Protein AF-A0A5C7PSN4-F1 (afdb_monomer)

Mean predicted aligned error: 6.6 Å

pLDDT: mean 89.24, std 12.96, range [32.53, 98.31]

Sequence (289 aa):
MSVPSSAGASAPAPATRDVPAAFLASAQRAGRDASAWTVADLERDTRWVTRLDDDDRAARLAGVRAGQVPDKPLLQYRAGDFPFGARVVARLRAAVHEAEHGRGIALVKGLPRAGVTAAEFELMTWAIGLHLGVARPQDKLTRYINAVKDVGVDYRSPTGRGYSSNAELDFHVDSGDVVLLSCYNQAPQGGDSLCSSGVSAWRQLVAERPDLARVLETESVPFSRQGEQSEGEPPYTMTTVFARTPTDVFCAWNRNRIHNGLKLPDAPACSDALREGVELLDQILRRPQ

Nearest PDB structures (foldseek):
  7n7v-assembly1_B  TM=8.984E-01  e=4.997E-10  Streptomyces griseochromogenes
  7n7v-assembly1_A  TM=8.993E-01  e=1.065E-09  Streptomyces griseochromogenes
  5eqn-assembly1_B  TM=7.903E-01  e=3.524E-10  Streptomyces rubellomurinus
  5eqn-assembly1_A  TM=7.699E-01  e=4.997E-10  Streptomyces rubellomurinus
  3o2g-assembly1_A  TM=7.564E-01  e=8.739E-02  Homo sapiens

Structure (mmCIF, N/CA/C/O backbone):
data_AF-A0A5C7PSN4-F1
#
_entry.id   AF-A0A5C7PSN4-F1
#
loop_
_atom_site.group_PDB
_atom_site.id
_atom_site.type_symbol
_atom_site.label_atom_id
_atom_site.label_alt_id
_atom_site.label_comp_id
_atom_site.label_asym_id
_atom_site.label_entity_id
_atom_site.label_seq_id
_atom_site.pdbx_PDB_ins_code
_atom_site.Cartn_x
_atom_site.Cartn_y
_atom_site.Cartn_z
_atom_site.occupancy
_atom_site.B_iso_or_equiv
_atom_site.auth_seq_id
_atom_site.auth_comp_id
_atom_site.auth_asym_id
_atom_site.auth_atom_id
_atom_site.pdbx_PDB_model_num
ATOM 1 N N . MET A 1 1 ? -12.950 0.60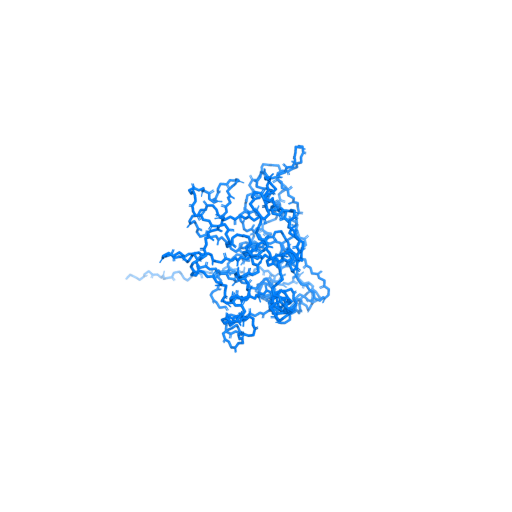5 -59.990 1.00 41.84 1 MET A N 1
ATOM 2 C CA . MET A 1 1 ? -11.805 1.307 -59.376 1.00 41.84 1 MET A CA 1
ATOM 3 C C . MET A 1 1 ? -11.774 0.897 -57.919 1.00 41.84 1 MET A C 1
ATOM 5 O O . MET A 1 1 ? -12.616 1.348 -57.157 1.00 41.84 1 MET A O 1
ATOM 9 N N . SER A 1 2 ? -10.899 -0.046 -57.584 1.00 32.53 2 SER A N 1
ATOM 10 C CA . SER A 1 2 ? -10.804 -0.645 -56.253 1.00 32.53 2 SER A CA 1
ATOM 11 C C . SER A 1 2 ? -9.525 -0.139 -55.601 1.00 32.53 2 SER A C 1
ATOM 13 O O . SER A 1 2 ? -8.450 -0.274 -56.181 1.00 32.53 2 SER A O 1
ATOM 15 N N . VAL A 1 3 ? -9.650 0.479 -54.431 1.00 37.03 3 VAL A N 1
ATOM 16 C CA . VAL A 1 3 ? -8.518 0.932 -53.616 1.00 37.03 3 VAL A CA 1
ATOM 17 C C . VAL A 1 3 ? -8.039 -0.268 -52.791 1.00 37.03 3 VAL A C 1
ATOM 19 O O . VAL A 1 3 ? -8.880 -0.893 -52.139 1.00 37.03 3 VAL A O 1
ATOM 22 N N . PRO A 1 4 ? -6.750 -0.647 -52.805 1.00 38.28 4 PRO A N 1
ATOM 23 C CA . PRO A 1 4 ? -6.285 -1.741 -51.972 1.00 38.28 4 PRO A CA 1
ATOM 24 C C . PRO A 1 4 ? -6.107 -1.265 -50.526 1.00 38.28 4 PRO A C 1
ATOM 26 O O . PRO A 1 4 ? -5.538 -0.209 -50.255 1.00 38.28 4 PRO A O 1
ATOM 29 N N . SER A 1 5 ? -6.610 -2.083 -49.606 1.00 38.69 5 SER A N 1
ATOM 30 C CA . SER A 1 5 ? -6.381 -1.992 -48.167 1.00 38.69 5 SER A CA 1
ATOM 31 C C . SER A 1 5 ? -4.900 -2.242 -47.872 1.00 38.69 5 SER A C 1
ATOM 33 O O . SER A 1 5 ? -4.368 -3.307 -48.187 1.00 38.69 5 SER A O 1
ATOM 35 N N . SER A 1 6 ? -4.224 -1.256 -47.284 1.00 37.56 6 SER A N 1
ATOM 36 C CA . SER A 1 6 ? -2.887 -1.428 -46.724 1.00 37.56 6 SER A CA 1
ATOM 37 C C . SER A 1 6 ? -3.007 -2.133 -45.374 1.00 37.56 6 SER A C 1
ATOM 39 O O . SER A 1 6 ? -3.363 -1.513 -44.370 1.00 37.56 6 SER A O 1
ATOM 41 N N . ALA A 1 7 ? -2.714 -3.431 -45.353 1.00 39.53 7 ALA A N 1
ATOM 42 C CA . ALA A 1 7 ? -2.446 -4.153 -44.120 1.00 39.53 7 ALA A CA 1
ATOM 43 C C . ALA A 1 7 ? -1.244 -3.495 -43.423 1.00 39.53 7 ALA A C 1
ATOM 45 O O . ALA A 1 7 ? -0.150 -3.430 -43.986 1.00 39.53 7 ALA A O 1
ATOM 46 N N . GLY A 1 8 ? -1.472 -2.958 -42.224 1.00 36.22 8 GLY A N 1
ATOM 47 C CA . GLY A 1 8 ? -0.420 -2.402 -41.384 1.00 36.22 8 GLY A CA 1
ATOM 48 C C . GLY A 1 8 ? 0.607 -3.481 -41.059 1.00 36.22 8 GLY A C 1
ATOM 49 O O . GLY A 1 8 ? 0.267 -4.527 -40.511 1.00 36.22 8 GLY A O 1
ATOM 50 N N . ALA A 1 9 ? 1.862 -3.230 -41.421 1.00 38.94 9 ALA A N 1
ATOM 51 C CA . ALA A 1 9 ? 2.982 -4.047 -40.990 1.00 38.94 9 ALA A CA 1
ATOM 52 C C . ALA A 1 9 ? 3.079 -3.981 -39.457 1.00 38.94 9 ALA A C 1
ATOM 54 O O . ALA A 1 9 ? 3.199 -2.894 -38.890 1.00 38.94 9 ALA A O 1
ATOM 55 N N . SER A 1 10 ? 3.017 -5.133 -38.785 1.00 45.06 10 SER A N 1
ATOM 56 C CA . SER A 1 10 ? 3.340 -5.220 -37.362 1.00 45.06 10 SER A CA 1
ATOM 57 C C . SER A 1 10 ? 4.802 -4.822 -37.169 1.00 45.06 10 SER A C 1
ATOM 59 O O . SER A 1 10 ? 5.683 -5.394 -37.819 1.00 45.06 10 SER A O 1
ATOM 61 N N . ALA A 1 11 ? 5.065 -3.866 -36.280 1.00 42.84 11 ALA A N 1
ATOM 62 C CA . ALA A 1 11 ? 6.423 -3.558 -35.852 1.00 42.84 11 ALA A CA 1
ATOM 63 C C . ALA A 1 11 ? 7.113 -4.841 -35.334 1.00 42.84 11 ALA A C 1
ATOM 65 O O . ALA A 1 11 ? 6.461 -5.651 -34.667 1.00 42.84 11 ALA A O 1
ATOM 66 N N . PRO A 1 12 ? 8.399 -5.071 -35.648 1.00 40.84 12 PRO A N 1
ATOM 67 C CA . PRO A 1 12 ? 9.120 -6.233 -35.145 1.00 40.84 12 PRO A CA 1
ATOM 68 C C . PRO A 1 12 ? 9.218 -6.160 -33.616 1.00 40.84 12 PRO A C 1
ATOM 70 O O . PRO A 1 12 ? 9.562 -5.117 -33.063 1.00 40.84 12 PRO A O 1
ATOM 73 N N . ALA A 1 13 ? 8.917 -7.267 -32.934 1.00 48.75 13 ALA A N 1
ATOM 74 C CA . ALA A 1 13 ? 9.091 -7.380 -31.488 1.00 48.75 13 ALA A CA 1
ATOM 75 C C . ALA A 1 13 ? 10.564 -7.107 -31.108 1.00 48.75 13 ALA A C 1
ATOM 77 O O . ALA A 1 13 ? 11.453 -7.710 -31.726 1.00 48.75 13 ALA A O 1
ATOM 78 N N . PRO A 1 14 ? 10.856 -6.243 -30.114 1.00 49.09 14 PRO A N 1
ATOM 79 C CA . PRO A 1 14 ? 12.209 -6.092 -29.595 1.00 49.09 14 PRO A CA 1
ATOM 80 C C . PRO A 1 14 ? 12.721 -7.438 -29.078 1.00 49.09 14 PRO A C 1
ATOM 82 O O . PRO A 1 14 ? 11.978 -8.244 -28.517 1.00 49.09 14 PRO A O 1
ATOM 85 N N . ALA A 1 15 ? 13.993 -7.709 -29.345 1.00 49.16 15 ALA A N 1
ATOM 86 C CA . ALA A 1 15 ? 14.571 -9.033 -29.239 1.00 49.16 15 ALA A CA 1
ATOM 87 C C . ALA A 1 15 ? 14.615 -9.541 -27.787 1.00 49.16 15 ALA A C 1
ATOM 89 O O . ALA A 1 15 ? 15.451 -9.134 -26.989 1.00 49.16 15 ALA A O 1
ATOM 90 N N . THR A 1 16 ?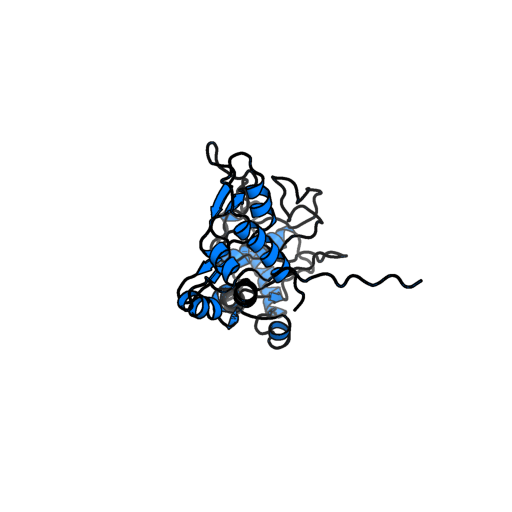 13.839 -10.584 -27.502 1.00 52.88 16 THR A N 1
ATOM 91 C CA . THR A 1 16 ? 14.032 -11.500 -26.362 1.00 52.88 16 THR A CA 1
ATOM 92 C C . THR A 1 16 ? 15.407 -12.198 -26.352 1.00 52.88 16 THR A C 1
ATOM 94 O O . THR A 1 16 ? 15.688 -12.987 -25.454 1.00 52.88 16 THR A O 1
ATOM 97 N N . ARG A 1 17 ? 16.276 -11.939 -27.344 1.00 54.59 17 ARG A N 1
ATOM 98 C CA . ARG A 1 17 ? 17.512 -12.689 -27.616 1.00 54.59 17 ARG A CA 1
ATOM 99 C C . ARG A 1 17 ? 18.687 -12.371 -26.681 1.00 54.59 17 ARG A C 1
ATOM 101 O O . ARG A 1 17 ? 19.576 -13.209 -26.594 1.00 54.59 17 ARG A O 1
ATOM 108 N N . ASP A 1 18 ? 18.657 -11.260 -25.940 1.00 75.19 18 ASP A N 1
ATOM 109 C CA . ASP A 1 18 ? 19.790 -10.824 -25.095 1.00 75.19 18 ASP A CA 1
ATOM 110 C C . ASP A 1 18 ? 19.566 -11.002 -23.581 1.00 75.19 18 ASP A C 1
A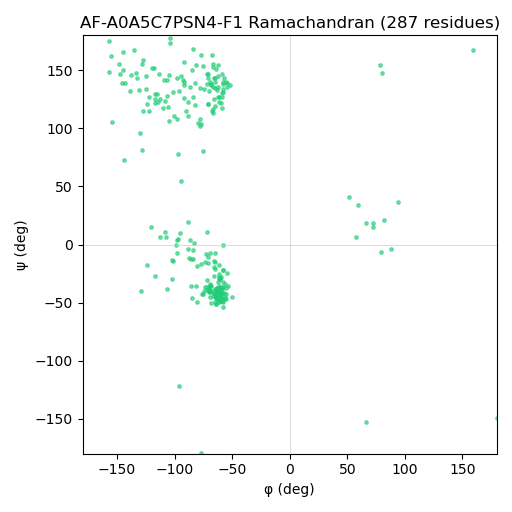TOM 112 O O . ASP A 1 18 ? 20.389 -10.578 -22.766 1.00 75.19 18 ASP A O 1
ATOM 116 N N . VAL A 1 19 ? 18.462 -11.632 -23.160 1.00 86.75 19 VAL A N 1
ATOM 117 C CA . VAL A 1 19 ? 18.201 -11.881 -21.733 1.00 86.75 19 VAL A CA 1
ATOM 118 C C . VAL A 1 19 ? 18.825 -13.218 -21.311 1.00 86.75 19 VAL A C 1
ATOM 120 O O . VAL A 1 19 ? 18.460 -14.256 -21.867 1.00 86.75 19 VAL A O 1
ATOM 123 N N . PRO A 1 20 ? 19.728 -13.251 -20.309 1.00 90.25 20 PRO A N 1
ATOM 124 C CA . PRO A 1 20 ? 20.351 -14.498 -19.873 1.00 90.25 20 PRO A CA 1
ATOM 125 C C . PRO A 1 20 ? 19.319 -15.541 -19.425 1.00 90.25 20 PRO A C 1
ATOM 127 O O . PRO A 1 20 ? 18.446 -15.253 -18.606 1.00 90.25 20 PRO A O 1
ATOM 130 N N . ALA A 1 21 ? 19.462 -16.792 -19.873 1.00 88.69 21 ALA A N 1
ATOM 131 C CA . ALA A 1 21 ? 18.558 -17.882 -19.483 1.00 88.69 21 ALA A CA 1
ATOM 132 C C . ALA A 1 21 ? 18.476 -18.076 -17.955 1.00 88.69 21 ALA A C 1
ATOM 134 O O . ALA A 1 21 ? 17.412 -18.381 -17.415 1.00 88.69 21 ALA A O 1
ATOM 135 N N . ALA A 1 22 ? 19.585 -17.838 -17.245 1.00 88.00 22 ALA A N 1
ATOM 136 C CA . ALA A 1 22 ? 19.632 -17.878 -15.785 1.00 88.00 22 ALA A CA 1
ATOM 137 C C . ALA A 1 22 ? 18.743 -16.804 -15.131 1.00 88.00 22 ALA A C 1
ATOM 139 O O . ALA A 1 22 ? 18.096 -17.086 -14.123 1.00 88.00 22 ALA A O 1
ATOM 140 N N . PHE A 1 23 ? 18.676 -15.603 -15.720 1.00 90.56 23 PHE A N 1
ATOM 141 C CA . PHE A 1 23 ? 17.755 -14.555 -15.282 1.00 90.56 23 PHE A CA 1
ATOM 142 C C . PHE A 1 23 ? 16.310 -14.997 -15.499 1.00 90.56 23 PHE A C 1
ATOM 144 O O . PHE A 1 23 ? 15.524 -14.941 -14.566 1.00 90.56 23 PHE A O 1
ATOM 151 N N . LEU A 1 24 ? 15.964 -15.494 -16.692 1.00 89.94 24 LEU A N 1
ATOM 152 C CA . LEU A 1 24 ? 14.592 -15.918 -17.000 1.00 89.94 24 LEU A CA 1
ATOM 153 C C . LEU A 1 24 ? 14.097 -16.981 -16.017 1.00 89.94 24 LEU A C 1
ATOM 155 O O . LEU A 1 24 ? 13.011 -16.858 -15.454 1.00 89.94 24 LEU A O 1
ATOM 159 N N . ALA A 1 25 ? 14.927 -17.996 -15.766 1.00 87.94 25 ALA A N 1
ATOM 160 C CA . ALA A 1 25 ? 14.580 -19.091 -14.875 1.00 87.94 25 ALA A CA 1
ATOM 161 C C . ALA A 1 25 ? 14.337 -18.627 -13.429 1.00 87.94 25 ALA A C 1
ATOM 163 O O . ALA A 1 25 ? 13.430 -19.142 -12.776 1.00 87.94 25 ALA A O 1
ATOM 164 N N . SER A 1 26 ? 15.133 -17.684 -12.910 1.00 90.00 26 SER A N 1
ATOM 165 C CA . SER A 1 26 ? 14.928 -17.148 -11.558 1.00 90.00 26 SER A CA 1
ATOM 166 C C . SER A 1 26 ? 13.762 -16.158 -11.508 1.00 90.00 26 SER A C 1
ATOM 168 O O . SER A 1 26 ? 12.923 -16.249 -10.617 1.00 90.00 26 SER A O 1
ATOM 170 N N . ALA A 1 27 ? 13.655 -15.274 -12.500 1.00 89.94 27 ALA A N 1
ATOM 171 C CA . ALA A 1 27 ? 12.631 -14.244 -12.615 1.00 89.94 27 ALA A CA 1
ATOM 172 C C . ALA A 1 27 ? 11.209 -14.820 -12.680 1.00 89.94 27 ALA A C 1
ATOM 174 O O . ALA A 1 27 ? 10.322 -14.321 -11.991 1.00 89.94 27 ALA A O 1
ATOM 175 N N . GLN A 1 28 ? 10.989 -15.889 -13.450 1.00 88.44 28 GLN A N 1
ATOM 176 C CA . GLN A 1 28 ? 9.667 -16.516 -13.606 1.00 88.44 28 GLN A CA 1
ATOM 177 C C . GLN A 1 28 ? 9.136 -17.155 -12.317 1.00 88.44 28 GLN A C 1
ATOM 179 O O . GLN A 1 28 ? 7.927 -17.265 -12.136 1.00 88.44 28 GLN A O 1
ATOM 184 N N . ARG A 1 29 ? 10.034 -17.582 -11.424 1.00 86.62 29 ARG A N 1
ATOM 185 C CA . ARG A 1 29 ? 9.683 -18.226 -10.149 1.00 86.62 29 ARG A CA 1
ATOM 186 C C . ARG A 1 29 ? 9.731 -17.273 -8.962 1.00 86.62 29 ARG A C 1
ATOM 188 O O . ARG A 1 29 ? 9.487 -17.699 -7.839 1.00 86.62 29 ARG A O 1
ATOM 195 N N . ALA A 1 30 ? 10.081 -16.013 -9.190 1.00 90.00 30 ALA A N 1
ATOM 196 C CA . ALA A 1 30 ? 10.281 -15.080 -8.105 1.00 90.00 30 ALA A CA 1
ATOM 197 C C . ALA A 1 30 ? 8.952 -14.681 -7.446 1.00 90.00 30 ALA A C 1
ATOM 199 O O . ALA A 1 30 ? 7.907 -14.586 -8.104 1.00 90.00 30 ALA A O 1
ATOM 200 N N . GLY A 1 31 ? 9.024 -14.440 -6.136 1.00 89.31 31 GLY A N 1
ATOM 201 C CA . GLY A 1 31 ? 7.872 -14.155 -5.293 1.00 89.31 31 GLY A CA 1
ATOM 202 C C . GLY A 1 31 ? 7.102 -15.420 -4.922 1.00 89.31 31 GLY A C 1
ATOM 203 O O . GLY A 1 31 ? 7.118 -16.425 -5.633 1.00 89.31 31 GLY A O 1
ATOM 204 N N . ARG A 1 32 ? 6.405 -15.362 -3.787 1.00 90.56 32 ARG A N 1
ATOM 205 C CA . ARG A 1 32 ? 5.611 -16.483 -3.274 1.00 90.56 32 ARG A CA 1
ATOM 206 C C . ARG A 1 32 ? 4.405 -16.745 -4.169 1.00 90.56 32 ARG A C 1
ATOM 208 O O . ARG A 1 32 ? 3.682 -15.816 -4.520 1.00 90.56 32 ARG A O 1
ATOM 215 N N . ASP A 1 33 ? 4.122 -18.017 -4.436 1.00 89.88 33 ASP A N 1
ATOM 216 C CA . ASP A 1 33 ? 2.967 -18.416 -5.252 1.00 89.88 33 ASP A CA 1
ATOM 217 C C . ASP A 1 33 ? 1.637 -17.943 -4.659 1.00 89.88 33 ASP A C 1
ATOM 219 O O . ASP A 1 33 ? 0.761 -17.500 -5.393 1.00 89.88 33 ASP A O 1
ATOM 223 N N . ALA A 1 34 ? 1.508 -17.944 -3.328 1.00 93.31 34 ALA A N 1
ATOM 224 C CA . ALA A 1 34 ? 0.314 -17.437 -2.652 1.00 93.31 34 ALA A CA 1
ATOM 225 C C . ALA A 1 34 ? 0.046 -15.951 -2.948 1.00 93.31 34 ALA A C 1
ATOM 227 O O . ALA A 1 34 ? -1.107 -15.528 -2.952 1.00 93.31 34 ALA A O 1
ATOM 228 N N . SER A 1 35 ? 1.096 -15.166 -3.202 1.00 95.06 35 SER A N 1
ATOM 229 C CA . SER A 1 35 ? 0.994 -13.747 -3.541 1.00 95.06 35 SER A CA 1
ATOM 230 C C . SER A 1 35 ? 0.811 -13.520 -5.046 1.00 95.06 35 SER A C 1
ATOM 232 O O . SER A 1 35 ? 0.478 -12.411 -5.435 1.00 95.06 35 SER A O 1
ATOM 234 N N . ALA A 1 36 ? 0.992 -14.535 -5.897 1.00 95.25 36 ALA A N 1
ATOM 235 C CA . ALA A 1 36 ? 0.883 -14.454 -7.356 1.00 95.25 36 ALA A CA 1
ATOM 236 C C . ALA A 1 36 ? -0.523 -14.845 -7.861 1.00 95.25 36 ALA A C 1
ATOM 238 O O . ALA A 1 36 ? -0.672 -15.766 -8.663 1.00 95.25 36 ALA A O 1
ATOM 239 N N . TRP A 1 37 ? -1.559 -14.182 -7.346 1.00 96.56 37 TRP A N 1
ATOM 240 C CA . TRP A 1 37 ? -2.963 -14.474 -7.653 1.00 96.56 37 TRP A CA 1
ATOM 241 C C . TRP A 1 37 ? -3.517 -13.657 -8.831 1.00 96.56 37 TRP A C 1
ATOM 243 O O . TRP A 1 37 ? -3.033 -12.564 -9.136 1.00 96.56 37 TRP A O 1
ATOM 253 N N . THR A 1 38 ? -4.568 -14.194 -9.452 1.00 96.25 38 THR A N 1
ATOM 254 C CA . THR A 1 38 ? -5.494 -13.502 -10.370 1.00 96.25 38 THR A CA 1
ATOM 255 C C . THR A 1 38 ? -6.821 -13.195 -9.671 1.00 96.25 38 THR A C 1
ATOM 257 O O . THR A 1 38 ? -7.064 -13.671 -8.554 1.00 96.25 38 THR A O 1
ATOM 260 N N . VAL A 1 39 ? -7.724 -12.454 -10.324 1.00 95.75 39 VAL A N 1
ATOM 261 C CA . VAL A 1 39 ? -9.078 -12.217 -9.780 1.00 95.75 39 VAL A CA 1
ATOM 262 C C . VAL A 1 39 ? -9.804 -13.538 -9.498 1.00 95.75 39 VAL A C 1
ATOM 264 O O . VAL A 1 39 ? -10.338 -13.735 -8.405 1.00 95.75 39 VAL A O 1
ATOM 267 N N . ALA A 1 40 ? -9.734 -14.491 -10.431 1.00 96.44 40 ALA A N 1
ATOM 268 C CA . ALA A 1 40 ? -10.386 -15.794 -10.299 1.00 96.44 40 ALA A CA 1
ATOM 269 C C . ALA A 1 40 ? -9.868 -16.610 -9.098 1.00 96.44 40 ALA A C 1
ATOM 271 O O . ALA A 1 40 ? -10.610 -17.401 -8.511 1.00 96.44 40 ALA A O 1
ATOM 272 N N . ASP A 1 41 ? -8.603 -16.430 -8.708 1.00 96.69 41 ASP A N 1
ATOM 273 C CA . ASP A 1 41 ? -8.042 -17.110 -7.538 1.00 96.69 41 ASP A CA 1
ATOM 274 C C . ASP A 1 41 ? -8.592 -16.538 -6.228 1.00 96.69 41 ASP A C 1
ATOM 276 O O . ASP A 1 41 ? -8.897 -17.302 -5.308 1.00 96.69 41 ASP A O 1
ATOM 280 N N . LEU A 1 42 ? -8.776 -15.214 -6.153 1.00 96.12 42 LEU A N 1
ATOM 281 C CA . LEU A 1 42 ? -9.368 -14.552 -4.986 1.00 96.12 42 LEU A CA 1
ATOM 282 C C . LEU A 1 42 ? -10.871 -14.811 -4.848 1.00 96.12 42 LEU A C 1
ATOM 284 O O . LEU A 1 42 ? -11.373 -14.849 -3.721 1.00 96.12 42 LEU A O 1
ATOM 288 N N . GLU A 1 43 ? -11.578 -14.996 -5.964 1.00 95.56 43 GLU A N 1
ATOM 289 C CA . GLU A 1 43 ? -12.988 -15.404 -5.976 1.00 95.56 43 GLU A CA 1
ATOM 290 C C . GLU A 1 43 ? -13.162 -16.853 -5.516 1.00 95.56 43 GLU A C 1
ATOM 292 O O . GLU A 1 43 ? -14.074 -17.162 -4.747 1.00 95.56 43 GLU A O 1
ATOM 297 N N . ARG A 1 44 ? -12.266 -17.747 -5.954 1.00 97.00 44 ARG A N 1
ATOM 298 C CA . ARG A 1 44 ? -12.288 -19.164 -5.571 1.00 97.00 44 ARG A CA 1
ATOM 299 C C . ARG A 1 44 ? -11.930 -19.372 -4.103 1.00 97.00 44 ARG A C 1
ATOM 301 O O . ARG A 1 44 ? -12.458 -20.284 -3.469 1.00 97.00 44 ARG A O 1
ATOM 308 N N . ASP A 1 45 ? -11.016 -18.566 -3.570 1.00 96.00 45 ASP A N 1
ATOM 309 C CA . ASP A 1 45 ? -10.490 -18.724 -2.220 1.00 96.00 45 ASP A CA 1
ATOM 310 C C . ASP A 1 45 ? -10.537 -17.419 -1.424 1.00 96.00 45 ASP A C 1
ATOM 312 O O . ASP A 1 45 ? -9.620 -16.596 -1.443 1.00 96.00 45 ASP A O 1
ATOM 316 N N . THR A 1 46 ? -11.601 -17.275 -0.635 1.00 96.38 46 THR A N 1
ATOM 317 C CA . THR A 1 46 ? -11.864 -16.084 0.175 1.00 96.38 46 THR A CA 1
ATOM 318 C C . THR A 1 46 ? -11.223 -16.131 1.564 1.00 96.38 46 THR A C 1
ATOM 320 O O . THR A 1 46 ? -11.665 -15.404 2.456 1.00 96.38 46 THR A O 1
ATOM 323 N N . ARG A 1 47 ? -10.210 -16.978 1.806 1.00 95.44 47 ARG A N 1
ATOM 324 C CA . ARG A 1 47 ? -9.533 -17.069 3.121 1.00 95.44 47 ARG A CA 1
ATOM 325 C C . ARG A 1 47 ? -8.853 -15.766 3.558 1.00 95.44 47 ARG A C 1
ATOM 327 O O . ARG A 1 47 ? -8.615 -15.583 4.746 1.00 95.44 47 ARG A O 1
ATOM 334 N N . TRP A 1 48 ? -8.622 -14.838 2.630 1.00 96.75 48 TRP A N 1
ATOM 335 C CA . TRP A 1 48 ? -8.155 -13.477 2.911 1.00 96.75 48 TRP A CA 1
ATOM 336 C C . TRP A 1 48 ? -9.220 -12.566 3.542 1.00 96.75 48 TRP A C 1
ATOM 338 O O . TRP A 1 48 ? -8.906 -11.462 3.989 1.00 96.75 48 TRP A O 1
ATOM 348 N N . VAL A 1 49 ? -10.481 -13.008 3.616 1.00 97.38 49 VAL A N 1
ATOM 349 C CA . VAL A 1 49 ? -11.580 -12.260 4.235 1.00 97.38 49 VAL A CA 1
ATOM 350 C C . VAL A 1 49 ? -11.853 -12.788 5.642 1.00 97.38 49 VAL A C 1
ATOM 352 O O . VAL A 1 49 ? -12.418 -13.863 5.831 1.00 97.38 49 VAL A O 1
ATOM 355 N N . THR A 1 50 ? -11.539 -11.979 6.649 1.00 94.94 50 THR A N 1
ATOM 356 C CA . THR A 1 50 ? -11.893 -12.242 8.049 1.00 94.94 50 THR A CA 1
ATOM 357 C C . THR A 1 50 ? -13.183 -11.510 8.406 1.00 94.94 50 THR A C 1
ATOM 359 O O . THR A 1 50 ? -13.329 -10.318 8.140 1.00 94.94 50 THR A O 1
ATOM 362 N N . ARG A 1 51 ? -14.141 -12.201 9.033 1.00 94.44 51 ARG A N 1
ATOM 363 C CA . ARG A 1 51 ? -15.409 -11.609 9.490 1.00 94.44 51 ARG A CA 1
ATOM 364 C C . ARG A 1 51 ? -15.480 -11.596 11.008 1.00 94.44 51 ARG A C 1
ATOM 366 O O . ARG A 1 51 ? -15.351 -12.635 11.647 1.00 94.44 51 ARG A O 1
ATOM 373 N N . LEU A 1 52 ? -15.721 -10.413 11.554 1.00 91.75 52 LEU A N 1
ATOM 374 C CA . LEU A 1 52 ? -15.904 -10.179 12.977 1.00 91.75 52 LEU A CA 1
ATOM 375 C C . LEU A 1 52 ? -17.400 -10.272 13.295 1.00 91.75 52 LEU A C 1
ATOM 377 O O . LEU A 1 52 ? -18.220 -9.607 12.643 1.00 91.75 52 LEU A O 1
ATOM 381 N N . ASP A 1 53 ? -17.734 -11.128 14.258 1.00 91.19 53 ASP A N 1
ATOM 382 C CA . ASP A 1 53 ? -19.111 -11.334 14.711 1.00 91.19 53 ASP A CA 1
ATOM 383 C C . ASP A 1 53 ? -19.583 -10.189 15.623 1.00 91.19 53 ASP A C 1
ATOM 385 O O . ASP A 1 53 ? -18.877 -9.194 15.823 1.00 91.19 53 ASP A O 1
ATOM 389 N N . ASP A 1 54 ? -20.821 -10.279 16.102 1.00 88.81 54 ASP A N 1
ATOM 390 C CA . ASP A 1 54 ? -21.439 -9.214 16.892 1.00 88.81 54 ASP A CA 1
ATOM 391 C C . ASP A 1 54 ? -20.793 -9.064 18.275 1.00 88.81 54 ASP A C 1
ATOM 393 O O . ASP A 1 54 ? -20.602 -7.936 18.737 1.00 88.81 54 ASP A O 1
ATOM 397 N N . ASP A 1 55 ? -20.336 -10.166 18.874 1.00 86.62 55 ASP A N 1
ATOM 398 C CA . ASP A 1 55 ? -19.572 -10.144 20.124 1.00 86.62 55 ASP A CA 1
ATOM 399 C C . ASP A 1 55 ? -18.229 -9.430 19.927 1.00 86.62 55 ASP A C 1
ATOM 401 O O . ASP A 1 55 ? -17.874 -8.524 20.687 1.00 86.62 55 ASP A O 1
ATOM 405 N N . ASP A 1 56 ? -17.511 -9.757 18.845 1.00 86.38 56 ASP A N 1
ATOM 406 C CA . ASP A 1 56 ? -16.266 -9.089 18.473 1.00 86.38 56 ASP A CA 1
ATOM 407 C C . ASP A 1 56 ? -16.491 -7.572 18.263 1.00 86.38 56 ASP A C 1
ATOM 409 O O . ASP A 1 56 ? -15.631 -6.751 18.602 1.00 86.38 56 ASP A O 1
ATOM 413 N N . ARG A 1 57 ? -17.633 -7.174 17.678 1.00 87.38 57 ARG A N 1
ATOM 414 C CA . ARG A 1 57 ? -18.002 -5.764 17.436 1.00 87.38 57 ARG A CA 1
ATOM 415 C C . ARG A 1 57 ? -18.282 -5.008 18.723 1.00 87.38 57 ARG A C 1
ATOM 417 O O . ARG A 1 57 ? -17.735 -3.916 18.903 1.00 87.38 57 ARG A O 1
ATOM 424 N N . ALA A 1 58 ? -19.127 -5.571 19.581 1.00 84.19 58 ALA A N 1
ATOM 425 C CA . ALA A 1 58 ? -19.518 -4.958 20.841 1.00 84.19 58 ALA A CA 1
ATOM 426 C C . ALA A 1 58 ? -18.300 -4.769 21.753 1.00 84.19 58 ALA A C 1
ATOM 428 O O . ALA A 1 58 ? -18.085 -3.669 22.270 1.00 84.19 58 ALA A O 1
ATOM 429 N N . ALA A 1 59 ? -17.449 -5.796 21.859 1.00 81.81 59 ALA A N 1
ATOM 430 C CA . ALA A 1 59 ? -16.226 -5.749 22.652 1.00 81.81 59 ALA A CA 1
ATOM 431 C C . ALA A 1 59 ? -15.268 -4.635 22.195 1.00 81.81 59 ALA A C 1
ATOM 433 O O . ALA A 1 59 ? -14.726 -3.912 23.030 1.00 81.81 59 ALA A O 1
ATOM 434 N N . ARG A 1 60 ? -15.091 -4.431 20.879 1.00 85.00 60 ARG A N 1
ATOM 435 C CA . ARG A 1 60 ? -14.245 -3.344 20.352 1.00 85.00 60 ARG A CA 1
ATOM 436 C C . ARG A 1 60 ? -14.773 -1.967 20.709 1.00 85.00 60 ARG A C 1
ATOM 438 O O . ARG A 1 60 ? -14.008 -1.141 21.196 1.00 85.00 60 ARG A O 1
ATOM 445 N N . LEU A 1 61 ? -16.053 -1.706 20.447 1.00 88.88 61 LEU A N 1
ATOM 446 C CA . LEU A 1 61 ? -16.619 -0.385 20.712 1.00 88.88 61 LEU A CA 1
ATOM 447 C C . LEU A 1 61 ? -16.584 -0.066 22.211 1.00 88.88 61 LEU A C 1
ATOM 449 O O . LEU A 1 61 ? -16.209 1.041 22.588 1.00 88.88 61 LEU A O 1
ATOM 453 N N . ALA A 1 62 ? -16.903 -1.048 23.058 1.00 87.50 62 ALA A N 1
ATOM 454 C CA . ALA A 1 62 ? -16.772 -0.914 24.503 1.00 87.50 62 ALA A CA 1
ATOM 455 C C . ALA A 1 62 ? -15.315 -0.649 24.921 1.00 87.50 62 ALA A C 1
ATOM 457 O O . ALA A 1 62 ? -15.069 0.270 25.695 1.00 87.50 62 ALA A O 1
ATOM 458 N N . GLY A 1 63 ? -14.350 -1.391 24.365 1.00 88.00 63 GLY A N 1
ATOM 459 C CA . GLY A 1 63 ? -12.924 -1.213 24.650 1.00 88.00 63 GLY A CA 1
ATOM 460 C C . GLY A 1 63 ? -12.386 0.158 24.234 1.00 88.00 63 GLY A C 1
ATOM 461 O O . GLY A 1 63 ? -11.660 0.782 25.000 1.00 88.00 63 GLY A O 1
ATOM 462 N N . VAL A 1 64 ? -12.781 0.663 23.060 1.00 93.31 64 VAL A N 1
ATOM 463 C CA . VAL A 1 64 ? -12.416 2.017 22.602 1.00 93.31 64 VAL A CA 1
ATOM 464 C C . VAL A 1 64 ? -12.977 3.077 23.543 1.00 93.31 64 VAL A C 1
ATOM 466 O O . VAL A 1 64 ? -12.232 3.945 23.982 1.00 93.31 64 VAL A O 1
ATOM 469 N N . ARG A 1 65 ? -14.264 2.984 23.898 1.00 93.69 65 ARG A N 1
ATOM 470 C CA . ARG A 1 65 ? -14.920 3.941 24.803 1.00 93.69 65 ARG A CA 1
ATOM 471 C C . ARG A 1 65 ? -14.338 3.918 26.211 1.00 93.69 65 ARG A C 1
ATOM 473 O O . ARG A 1 65 ? -14.183 4.971 26.812 1.00 93.69 65 ARG A O 1
ATOM 480 N N . ALA A 1 66 ? -14.010 2.735 26.725 1.00 90.81 66 ALA A N 1
ATOM 481 C CA . ALA A 1 66 ? -13.401 2.582 28.043 1.00 90.81 66 ALA A CA 1
ATOM 482 C C . ALA A 1 66 ? -11.971 3.140 28.092 1.00 90.81 66 ALA A C 1
ATOM 484 O O . ALA A 1 66 ? -11.570 3.696 29.111 1.00 90.81 66 ALA A O 1
ATOM 485 N N . GLY A 1 67 ? -11.211 2.995 27.002 1.00 91.62 67 GLY A N 1
ATOM 486 C CA . GLY A 1 67 ? -9.847 3.515 26.892 1.00 91.62 67 GLY A CA 1
ATOM 487 C C . GLY A 1 67 ? -9.769 5.002 26.551 1.00 91.62 67 GLY A C 1
ATOM 488 O O . GLY A 1 67 ? -8.721 5.612 26.746 1.00 91.62 67 GLY A O 1
ATOM 489 N N . GLN A 1 68 ? -10.845 5.596 26.033 1.00 94.56 68 GLN A N 1
ATOM 490 C CA . GLN A 1 68 ? -10.855 6.977 25.566 1.00 94.56 68 GLN A CA 1
ATOM 491 C C . GLN A 1 68 ? -10.658 7.969 26.717 1.00 94.56 68 GLN A C 1
ATOM 493 O O . GLN A 1 68 ? -11.433 8.021 27.669 1.00 94.56 68 GLN A O 1
ATOM 498 N N . VAL A 1 69 ? -9.650 8.826 26.569 1.00 94.81 69 VAL A N 1
ATOM 499 C CA . VAL A 1 69 ? -9.391 9.963 27.455 1.00 94.81 69 VAL A CA 1
ATOM 500 C C . VAL A 1 69 ? -9.523 11.250 26.635 1.00 94.81 69 VAL A C 1
ATOM 502 O O . VAL A 1 69 ? -8.858 11.360 25.598 1.00 94.81 69 VAL A O 1
ATOM 505 N N . PRO A 1 70 ? -10.365 12.216 27.056 1.00 92.31 70 PRO A N 1
ATOM 506 C CA . PRO A 1 70 ? -10.482 13.510 26.388 1.00 92.31 70 PRO A CA 1
ATOM 507 C C . PRO A 1 70 ? -9.118 14.178 26.196 1.00 92.31 70 PRO A C 1
ATOM 509 O O . PRO A 1 70 ? -8.275 14.135 27.090 1.00 92.31 70 PRO A O 1
ATOM 512 N N . ASP A 1 71 ? -8.901 14.749 25.011 1.00 91.50 71 ASP A N 1
ATOM 513 C CA . ASP A 1 71 ? -7.700 15.504 24.624 1.00 91.50 71 ASP A CA 1
ATOM 514 C C . ASP A 1 71 ? -6.354 14.756 24.723 1.00 91.50 71 ASP A C 1
ATOM 516 O O . ASP A 1 71 ? -5.301 15.342 24.468 1.00 91.50 71 ASP A O 1
ATOM 520 N N . LYS A 1 72 ? -6.353 13.448 25.027 1.00 95.31 72 LYS A N 1
ATOM 521 C CA . LYS A 1 72 ? -5.134 12.628 25.031 1.00 95.31 72 LYS A CA 1
ATOM 522 C C . LYS A 1 72 ? -4.648 12.416 23.587 1.00 95.31 72 LYS A C 1
ATOM 524 O O . LYS A 1 72 ? -5.372 11.813 22.790 1.00 95.31 72 LYS A O 1
ATOM 529 N N . PRO A 1 73 ? -3.419 12.838 23.233 1.00 93.81 73 PRO A N 1
ATOM 530 C CA . PRO A 1 73 ? -2.871 12.630 21.895 1.00 93.81 73 PRO A CA 1
ATOM 531 C C . PRO A 1 73 ? -2.729 11.145 21.537 1.00 93.81 73 PRO A C 1
ATOM 533 O O . PRO A 1 73 ? -2.329 10.337 22.379 1.00 93.81 73 PRO A O 1
ATOM 536 N N . LEU A 1 74 ? -2.951 10.795 20.263 1.00 93.69 74 LEU A N 1
ATOM 537 C CA . LEU A 1 74 ? -2.892 9.410 19.765 1.00 93.69 74 LEU A CA 1
ATOM 538 C C . LEU A 1 74 ? -1.596 8.677 20.171 1.00 93.69 74 LEU A C 1
ATOM 540 O O . LEU A 1 74 ? -1.641 7.564 20.693 1.00 93.69 74 LEU A O 1
ATOM 544 N N . LEU A 1 75 ? -0.437 9.330 20.039 1.00 94.81 75 LEU A N 1
ATOM 545 C CA . LEU A 1 75 ? 0.879 8.749 20.361 1.00 94.81 75 LEU A CA 1
ATOM 546 C C . LEU A 1 75 ? 1.094 8.431 21.854 1.00 94.81 75 LEU A C 1
ATOM 548 O O . LEU A 1 75 ? 2.028 7.706 22.208 1.00 94.81 75 LEU A O 1
ATOM 552 N N . GLN A 1 76 ? 0.251 8.950 22.748 1.00 96.19 76 GLN A N 1
ATOM 553 C CA . GLN A 1 76 ? 0.309 8.629 24.177 1.00 96.19 76 GLN A CA 1
ATOM 554 C C . GLN A 1 76 ? -0.475 7.364 24.532 1.00 96.19 76 GLN A C 1
ATOM 556 O O . GLN A 1 76 ? -0.325 6.848 25.638 1.00 96.19 76 GLN A O 1
ATOM 561 N N . TYR A 1 77 ? -1.298 6.850 23.619 1.00 96.94 77 TYR A N 1
ATOM 562 C CA . TYR A 1 77 ? -1.986 5.589 23.840 1.00 96.94 77 TYR A CA 1
ATOM 563 C C . TYR A 1 77 ? -1.056 4.386 23.685 1.00 96.94 77 TYR A C 1
ATOM 565 O O . TYR A 1 77 ? -0.041 4.426 22.982 1.00 9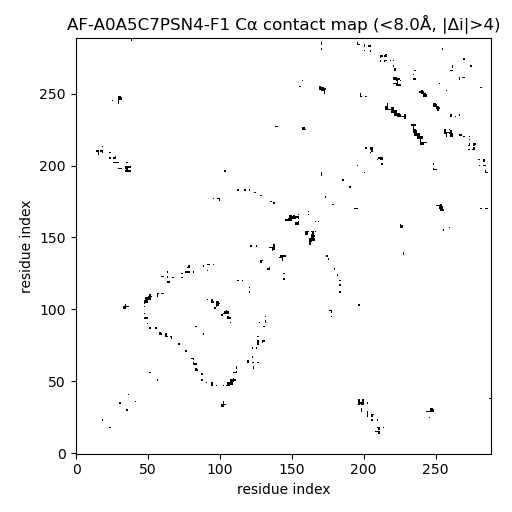6.94 77 TYR A O 1
ATOM 573 N N . ARG A 1 78 ? -1.404 3.295 24.361 1.00 95.75 78 ARG A N 1
ATOM 574 C CA . ARG A 1 78 ? -0.739 1.991 24.270 1.00 95.75 78 ARG A CA 1
ATOM 575 C C . ARG A 1 78 ? -1.770 0.907 23.980 1.00 95.75 78 ARG A C 1
ATOM 577 O O . ARG A 1 78 ? -2.946 1.076 24.270 1.00 95.75 78 ARG A O 1
ATOM 584 N N . ALA A 1 79 ? -1.326 -0.231 23.448 1.00 94.31 79 ALA A N 1
ATOM 585 C CA . ALA A 1 79 ? -2.207 -1.370 23.170 1.00 94.31 79 ALA A CA 1
ATOM 586 C C . ALA A 1 79 ? -3.021 -1.806 24.408 1.00 94.31 79 ALA A C 1
ATOM 588 O O . ALA A 1 79 ? -4.191 -2.160 24.292 1.00 94.31 79 ALA A O 1
ATOM 589 N N . GLY A 1 80 ? -2.415 -1.720 25.601 1.00 94.31 80 GLY A N 1
ATOM 590 C CA . GLY A 1 80 ? -3.066 -2.029 26.878 1.00 94.31 80 GLY A CA 1
ATOM 591 C C . GLY A 1 80 ? -4.210 -1.087 27.267 1.00 94.31 80 GLY A C 1
ATOM 592 O O . GLY A 1 80 ? -5.065 -1.496 28.045 1.00 94.31 80 GLY A O 1
ATOM 593 N N . ASP A 1 81 ? -4.280 0.118 26.688 1.00 95.31 81 ASP A N 1
ATOM 594 C CA . ASP A 1 81 ? -5.398 1.048 26.902 1.00 95.31 81 ASP A CA 1
ATOM 595 C C . ASP A 1 81 ? -6.689 0.546 26.221 1.00 95.31 81 ASP A C 1
ATOM 597 O O . ASP A 1 81 ? -7.780 1.008 26.543 1.00 95.31 81 ASP A O 1
ATOM 601 N N . PHE A 1 82 ? -6.582 -0.415 25.292 1.00 94.31 82 PHE A N 1
ATOM 602 C CA . PHE A 1 82 ? -7.693 -0.923 24.484 1.00 94.31 82 PHE A CA 1
ATOM 603 C C . PHE A 1 82 ? -7.774 -2.456 24.539 1.00 94.31 82 PHE A C 1
ATOM 605 O O . PHE A 1 82 ? -7.312 -3.140 23.617 1.00 94.31 82 PHE A O 1
ATOM 612 N N . PRO A 1 83 ? -8.363 -3.041 25.596 1.00 87.81 83 PRO A N 1
ATOM 613 C CA . PRO A 1 83 ? -8.425 -4.489 25.768 1.00 87.81 83 PRO A CA 1
ATOM 614 C C . PRO A 1 83 ? -9.469 -5.124 24.832 1.00 87.81 83 PRO A C 1
ATOM 616 O O . PRO A 1 83 ? -10.574 -5.464 25.239 1.00 87.81 83 PRO A O 1
ATOM 619 N N . PHE A 1 84 ? -9.112 -5.333 23.562 1.00 87.25 84 PHE A N 1
ATOM 620 C CA . PHE A 1 84 ? -9.985 -5.963 22.556 1.00 87.25 84 PHE A CA 1
ATOM 621 C C . PHE A 1 84 ? -10.254 -7.458 22.790 1.00 87.25 84 PHE A C 1
ATOM 623 O O . PHE A 1 84 ? -11.071 -8.054 22.092 1.00 87.25 84 PHE A O 1
ATOM 630 N N . GLY A 1 85 ? -9.582 -8.071 23.766 1.00 86.81 85 GLY A N 1
ATOM 631 C CA . GLY A 1 85 ? -9.666 -9.501 24.044 1.00 86.81 85 GLY A CA 1
ATOM 632 C C . GLY A 1 85 ? -8.803 -10.340 23.097 1.00 86.81 85 GLY A C 1
ATOM 633 O O . GLY A 1 85 ? -8.610 -10.020 21.922 1.00 86.81 85 GLY A O 1
ATOM 634 N N . ALA A 1 86 ? -8.277 -11.453 23.616 1.00 89.75 86 ALA A N 1
ATOM 635 C CA . ALA A 1 86 ? -7.304 -12.288 22.908 1.00 89.75 86 ALA A CA 1
ATOM 636 C C . ALA A 1 86 ? -7.832 -12.826 21.565 1.00 89.75 86 ALA A C 1
ATOM 638 O O . ALA A 1 86 ? -7.095 -12.868 20.584 1.00 89.75 86 ALA A O 1
ATOM 639 N N . ARG A 1 87 ? -9.124 -13.178 21.500 1.00 90.50 87 ARG A N 1
ATOM 640 C CA . ARG A 1 87 ? -9.786 -13.680 20.285 1.00 90.50 87 ARG A CA 1
ATOM 641 C C . ARG A 1 87 ? -9.740 -12.668 19.138 1.00 90.50 87 ARG A C 1
ATOM 643 O O . ARG A 1 87 ? -9.366 -13.026 18.024 1.00 90.50 87 ARG A O 1
ATOM 650 N N . VAL A 1 88 ? -10.099 -11.412 19.404 1.00 89.12 88 VAL A N 1
ATOM 651 C CA . VAL A 1 88 ? -10.122 -10.351 18.385 1.00 89.12 88 VAL A CA 1
ATOM 652 C C . VAL A 1 88 ? -8.704 -9.997 17.958 1.00 89.12 88 VAL A C 1
ATOM 654 O O . VAL A 1 88 ? -8.435 -9.917 16.762 1.00 89.12 88 VAL A O 1
ATOM 657 N N . VAL A 1 89 ? -7.784 -9.844 18.915 1.00 92.44 89 VAL A N 1
ATOM 658 C CA . VAL A 1 89 ? -6.371 -9.566 18.613 1.00 92.44 89 VAL A CA 1
ATOM 659 C C . VAL A 1 89 ? -5.774 -10.674 17.741 1.00 92.44 89 VAL A C 1
ATOM 661 O O . VAL A 1 89 ? -5.107 -10.370 16.757 1.00 92.44 89 VAL A O 1
ATOM 664 N N . ALA A 1 90 ? -6.065 -11.947 18.028 1.00 93.94 90 ALA A N 1
ATOM 665 C CA . ALA A 1 90 ? -5.609 -13.069 17.208 1.00 93.94 90 ALA A CA 1
ATOM 666 C C . ALA A 1 90 ? -6.146 -13.001 15.767 1.00 93.94 90 ALA A C 1
ATOM 668 O O . ALA A 1 90 ? -5.391 -13.224 14.825 1.00 93.94 90 ALA A O 1
ATOM 669 N N . ARG A 1 91 ? -7.420 -12.633 15.576 1.00 93.75 91 ARG A N 1
ATOM 670 C CA . ARG A 1 91 ? -8.017 -12.451 14.240 1.00 93.75 91 ARG A CA 1
ATOM 671 C C . ARG A 1 91 ? -7.383 -11.295 13.466 1.00 93.75 91 ARG A C 1
ATOM 673 O O . ARG A 1 91 ? -7.095 -11.444 12.283 1.00 93.75 91 ARG A O 1
ATOM 680 N N . LEU A 1 92 ? -7.138 -10.162 14.127 1.00 94.25 92 LEU A N 1
ATOM 681 C CA . LEU A 1 92 ? -6.473 -9.007 13.514 1.00 94.25 92 LEU A CA 1
ATOM 682 C C . LEU A 1 92 ? -5.026 -9.344 13.123 1.00 94.25 92 LEU A C 1
ATOM 684 O O . LEU A 1 92 ? -4.604 -9.032 12.013 1.00 94.25 92 LEU A O 1
ATOM 688 N N . ARG A 1 93 ? -4.287 -10.045 13.993 1.00 95.81 93 ARG A N 1
ATOM 689 C CA . ARG A 1 93 ? -2.927 -10.517 13.692 1.00 95.81 93 ARG A CA 1
ATOM 690 C C . ARG A 1 93 ? -2.900 -11.536 12.556 1.00 95.81 93 ARG A C 1
ATOM 692 O O . ARG A 1 93 ? -2.003 -11.471 11.728 1.00 95.81 93 ARG A O 1
ATOM 699 N N . ALA A 1 94 ? -3.882 -12.435 12.479 1.00 96.19 94 ALA A N 1
ATOM 700 C CA . ALA A 1 94 ? -4.001 -13.368 11.360 1.00 96.19 94 ALA A CA 1
ATOM 701 C C . ALA A 1 94 ? -4.241 -12.639 10.027 1.00 96.19 94 ALA A C 1
ATOM 703 O O . ALA A 1 94 ? -3.662 -13.023 9.016 1.00 96.19 94 ALA A O 1
ATOM 704 N N . ALA A 1 95 ? -5.039 -11.564 10.026 1.00 96.94 95 ALA A N 1
ATOM 705 C CA . ALA A 1 95 ? -5.239 -10.736 8.838 1.00 96.94 95 ALA A CA 1
ATOM 706 C C . ALA A 1 95 ? -3.948 -10.018 8.406 1.00 96.94 95 ALA A C 1
ATOM 708 O O . ALA A 1 95 ? -3.621 -10.024 7.224 1.00 96.94 95 ALA A O 1
ATOM 709 N N . VAL A 1 96 ? -3.181 -9.456 9.349 1.00 97.00 96 VAL A N 1
ATOM 710 C CA . VAL A 1 96 ? -1.864 -8.866 9.037 1.00 97.00 96 VAL A CA 1
ATOM 711 C C . VAL A 1 96 ? -0.895 -9.922 8.515 1.00 97.00 96 VAL A C 1
ATOM 713 O O . VAL A 1 96 ? -0.262 -9.701 7.494 1.00 97.00 96 VAL A O 1
ATOM 716 N N . HIS A 1 97 ? -0.850 -11.105 9.128 1.00 96.19 97 HIS A N 1
ATOM 717 C CA . HIS A 1 97 ? -0.014 -12.203 8.648 1.00 96.19 97 HIS A CA 1
ATOM 718 C C . HIS A 1 97 ? -0.400 -12.658 7.227 1.00 96.19 97 HIS A C 1
ATOM 720 O O . HIS A 1 97 ? 0.472 -12.958 6.417 1.00 96.19 97 HIS A O 1
ATOM 726 N N . GLU A 1 98 ? -1.691 -12.704 6.884 1.00 97.31 98 GLU A N 1
ATOM 727 C CA . GLU A 1 98 ? -2.138 -12.978 5.510 1.00 97.31 98 GLU A CA 1
ATOM 728 C C . GLU A 1 98 ? -1.689 -11.879 4.530 1.00 97.31 98 GLU A C 1
ATOM 730 O O . GLU A 1 98 ? -1.276 -12.189 3.410 1.00 97.31 98 GLU A O 1
ATOM 735 N N . ALA A 1 99 ? -1.704 -10.612 4.953 1.00 96.19 99 ALA A N 1
ATOM 736 C CA . ALA A 1 99 ? -1.192 -9.505 4.152 1.00 96.19 99 ALA A CA 1
ATOM 737 C C . ALA A 1 99 ? 0.341 -9.550 3.993 1.00 96.19 99 ALA A C 1
ATOM 739 O O . ALA A 1 99 ? 0.840 -9.339 2.898 1.00 96.19 99 ALA A O 1
ATOM 740 N N . GLU A 1 100 ? 1.102 -9.885 5.034 1.00 93.75 100 GLU A N 1
ATOM 741 C CA . GLU A 1 100 ? 2.574 -9.888 4.989 1.00 93.75 100 GLU A CA 1
ATOM 742 C C . GLU A 1 100 ? 3.163 -11.154 4.363 1.00 93.75 100 GLU A C 1
ATOM 744 O O . GLU A 1 100 ? 4.191 -11.097 3.683 1.00 93.75 100 GLU A O 1
ATOM 749 N N . HIS A 1 101 ? 2.537 -12.309 4.597 1.00 92.88 101 HIS A N 1
ATOM 750 C CA . HIS A 1 101 ? 3.101 -13.625 4.280 1.00 92.88 101 HIS A CA 1
ATOM 751 C C . HIS A 1 101 ? 2.224 -14.485 3.364 1.00 92.88 101 HIS A C 1
ATOM 753 O O . HIS A 1 101 ? 2.724 -15.442 2.771 1.00 92.88 101 HIS A O 1
ATOM 759 N N . GLY A 1 102 ? 0.939 -14.153 3.230 1.00 95.19 102 GLY A N 1
ATOM 760 C CA . GLY A 1 102 ? -0.009 -14.839 2.356 1.00 95.19 102 GLY A CA 1
ATOM 761 C C . GLY A 1 102 ? -0.153 -14.140 1.006 1.00 95.19 102 GLY A C 1
ATOM 762 O O . GLY A 1 102 ? 0.812 -13.974 0.254 1.00 95.19 102 GLY A O 1
ATOM 763 N N . ARG A 1 103 ? -1.382 -13.737 0.678 1.00 96.00 103 ARG A N 1
ATOM 764 C CA . ARG A 1 103 ? -1.724 -13.124 -0.614 1.00 96.00 103 ARG A CA 1
ATOM 765 C C . ARG A 1 103 ? -1.200 -11.708 -0.822 1.00 96.00 103 ARG A C 1
ATOM 767 O O . ARG A 1 103 ? -1.296 -11.213 -1.938 1.00 96.00 103 ARG A O 1
ATOM 774 N N . GLY A 1 104 ? -0.672 -11.037 0.198 1.00 95.81 104 GLY A N 1
ATOM 775 C CA . GLY A 1 104 ? -0.355 -9.607 0.077 1.00 95.81 104 GLY A CA 1
ATOM 776 C C . GLY A 1 104 ? -1.527 -8.690 0.443 1.00 95.81 104 GLY A C 1
ATOM 777 O O . GLY A 1 104 ? -1.379 -7.474 0.424 1.00 95.81 104 GLY A O 1
ATOM 778 N N . ILE A 1 105 ? -2.702 -9.258 0.748 1.00 97.25 105 ILE A N 1
ATOM 779 C CA . ILE A 1 105 ? -3.934 -8.528 1.068 1.00 97.25 105 ILE A CA 1
ATOM 780 C C . ILE A 1 105 ? -4.750 -9.273 2.125 1.00 97.25 105 ILE A C 1
ATOM 782 O O . ILE A 1 105 ? -4.765 -10.502 2.160 1.00 97.25 105 ILE A O 1
ATOM 786 N N . ALA A 1 106 ? -5.499 -8.530 2.936 1.00 97.88 106 ALA A N 1
ATOM 787 C CA . ALA A 1 106 ? -6.521 -9.081 3.816 1.00 97.88 106 ALA A CA 1
ATOM 788 C C . ALA A 1 106 ? -7.680 -8.093 3.975 1.00 97.88 106 ALA A C 1
ATOM 790 O O . ALA A 1 106 ? -7.484 -6.879 3.984 1.00 97.88 106 ALA A O 1
ATOM 791 N N . LEU A 1 107 ? -8.898 -8.613 4.134 1.00 97.56 107 LEU A N 1
ATOM 792 C CA . LEU A 1 107 ? -10.100 -7.815 4.350 1.00 97.56 107 LEU A CA 1
ATOM 793 C C . LEU A 1 107 ? -10.771 -8.207 5.657 1.00 97.56 107 LEU A C 1
ATOM 795 O O . LEU A 1 107 ? -11.309 -9.304 5.803 1.00 97.56 107 LEU A O 1
ATOM 799 N N . VAL A 1 108 ? -10.799 -7.270 6.596 1.00 96.06 108 VAL A N 1
ATOM 800 C CA . VAL A 1 108 ? -11.475 -7.438 7.879 1.00 96.06 108 VAL A CA 1
ATOM 801 C C . VAL A 1 108 ? -12.855 -6.787 7.811 1.00 96.06 108 VAL A C 1
ATOM 803 O O . VAL A 1 108 ? -12.992 -5.566 7.792 1.00 96.06 108 VAL A O 1
ATOM 806 N N . LYS A 1 109 ? -13.908 -7.607 7.776 1.00 94.94 109 LYS A N 1
ATOM 807 C CA . LYS A 1 109 ? -15.302 -7.150 7.761 1.00 94.94 109 LYS A CA 1
ATOM 808 C C . LYS A 1 109 ? -15.885 -7.118 9.165 1.00 94.94 109 LYS A C 1
ATOM 810 O O . LYS A 1 109 ? -15.651 -8.011 9.976 1.00 94.94 109 LYS A O 1
ATOM 815 N N . GLY A 1 110 ? -16.749 -6.135 9.396 1.00 91.06 110 GLY A N 1
ATOM 816 C CA . GLY A 1 110 ? -17.507 -6.017 10.634 1.00 91.06 110 GLY A CA 1
ATOM 817 C C . GLY A 1 110 ? -16.864 -5.123 11.682 1.00 91.06 110 GLY A C 1
ATOM 818 O O . GLY A 1 110 ? -16.952 -5.410 12.870 1.00 91.06 110 GLY A O 1
ATOM 819 N N . LEU A 1 111 ? -16.225 -4.028 11.272 1.00 91.12 111 LEU A N 1
ATOM 820 C CA . LEU A 1 111 ? -15.968 -2.927 12.197 1.00 91.12 111 LEU A CA 1
ATOM 821 C C . LEU A 1 111 ? -17.300 -2.232 12.553 1.00 91.12 111 LEU A C 1
ATOM 823 O O . LEU A 1 111 ? -18.174 -2.113 11.688 1.00 91.12 111 LEU A O 1
ATOM 827 N N . PRO A 1 112 ? -17.510 -1.837 13.821 1.00 89.12 112 PRO A N 1
ATOM 828 C CA . PRO A 1 112 ? -18.740 -1.172 14.239 1.00 89.12 112 PRO A CA 1
ATOM 829 C C . PRO A 1 112 ? -18.845 0.230 13.620 1.00 89.12 112 PRO A C 1
ATOM 831 O O . PRO A 1 112 ? -17.876 0.984 13.586 1.00 89.12 112 PRO A O 1
ATOM 834 N N . ARG A 1 113 ? -20.049 0.579 13.154 1.00 89.88 113 ARG A N 1
ATOM 835 C CA . ARG A 1 113 ? -20.354 1.891 12.559 1.00 89.88 113 ARG A CA 1
ATOM 836 C C . ARG A 1 113 ? -21.581 2.563 13.168 1.00 89.88 113 ARG A C 1
ATOM 838 O O . ARG A 1 113 ? -21.582 3.779 13.361 1.00 89.88 113 ARG A O 1
ATOM 845 N N . ALA A 1 114 ? -22.632 1.792 13.444 1.00 89.75 114 ALA A N 1
ATOM 846 C CA . ALA A 1 114 ? -23.857 2.311 14.041 1.00 89.75 114 ALA A CA 1
ATOM 847 C C . ALA A 1 114 ? -23.562 2.916 15.422 1.00 89.75 114 ALA A C 1
ATOM 849 O O . ALA A 1 114 ? -22.945 2.267 16.263 1.00 89.75 114 ALA A O 1
ATOM 850 N N . GLY A 1 115 ? -23.978 4.167 15.636 1.00 90.38 115 GLY A N 1
ATOM 851 C CA . GLY A 1 115 ? -23.756 4.874 16.901 1.00 90.38 115 GLY A CA 1
ATOM 852 C C . GLY A 1 115 ? -22.288 5.175 17.226 1.00 90.38 115 GLY A C 1
ATOM 853 O O . GLY A 1 115 ? -21.984 5.416 18.392 1.00 90.38 115 GLY A O 1
ATOM 854 N N . VAL A 1 116 ? -21.393 5.132 16.231 1.00 94.56 116 VAL A N 1
ATOM 855 C CA . VAL A 1 116 ? -19.969 5.478 16.362 1.00 94.56 116 VAL A CA 1
ATOM 856 C C . VAL A 1 116 ? -19.723 6.829 15.694 1.00 94.56 116 VAL A C 1
ATOM 858 O O . VAL A 1 116 ? -20.102 7.032 14.537 1.00 94.56 116 VAL A O 1
ATOM 861 N N . THR A 1 117 ? -19.110 7.750 16.428 1.00 94.62 117 THR A N 1
ATOM 862 C CA . THR A 1 117 ? -18.667 9.059 15.937 1.00 94.62 117 THR A CA 1
ATOM 863 C C . THR A 1 117 ? -17.380 8.940 15.115 1.00 94.62 117 THR A C 1
ATOM 865 O O . THR A 1 117 ? -16.654 7.951 15.206 1.00 94.62 117 THR A O 1
ATOM 868 N N . ALA A 1 118 ? -17.052 9.970 14.329 1.00 93.25 118 ALA A N 1
ATOM 869 C CA . ALA A 1 118 ? -15.812 9.981 13.550 1.00 93.25 118 ALA A CA 1
ATOM 870 C C . ALA A 1 118 ? -14.562 9.886 14.448 1.00 93.25 118 ALA A C 1
ATOM 872 O O . ALA A 1 118 ? -13.649 9.131 14.132 1.00 93.25 118 ALA A O 1
ATOM 873 N N . ALA A 1 119 ? -14.560 10.584 15.590 1.00 93.06 119 ALA A N 1
ATOM 874 C CA . ALA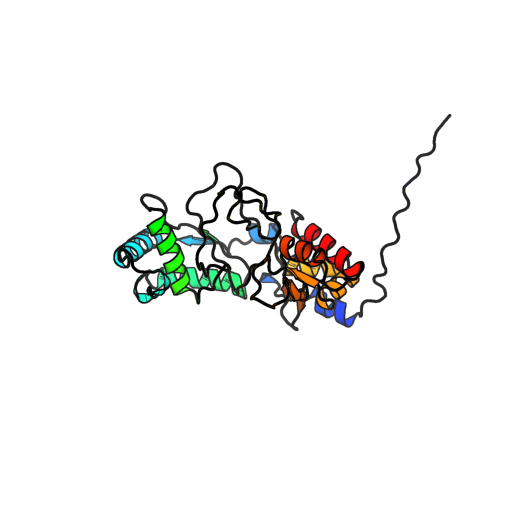 A 1 119 ? -13.456 10.554 16.550 1.00 93.06 119 ALA A CA 1
ATOM 875 C C . ALA A 1 119 ? -13.291 9.173 17.208 1.00 93.06 119 ALA A C 1
ATOM 877 O O . ALA A 1 119 ? -12.175 8.674 17.328 1.00 93.06 119 ALA A O 1
ATOM 878 N N . GLU A 1 120 ? -14.393 8.511 17.583 1.00 94.62 120 GLU A N 1
ATOM 879 C CA . GLU A 1 120 ? -14.337 7.132 18.089 1.00 94.62 120 GLU A CA 1
ATOM 880 C C . GLU A 1 120 ? -13.825 6.160 17.017 1.00 94.62 120 GLU A C 1
ATOM 882 O O . GLU A 1 120 ? -13.072 5.243 17.333 1.00 94.62 120 GLU A O 1
ATOM 887 N N . PHE A 1 121 ? -14.207 6.344 15.749 1.00 95.19 121 PHE A N 1
ATOM 888 C CA . PHE A 1 121 ? -13.754 5.483 14.655 1.00 95.19 121 PHE A CA 1
ATOM 889 C C . PHE A 1 121 ? -12.267 5.685 14.321 1.00 95.19 121 PHE A C 1
ATOM 891 O O . PHE A 1 121 ? -11.547 4.715 14.066 1.00 95.19 121 PHE A O 1
ATOM 898 N N . GLU A 1 122 ? -11.785 6.928 14.366 1.00 95.44 122 GLU A N 1
ATOM 899 C CA . GLU A 1 122 ? -10.361 7.253 14.253 1.00 95.44 122 GLU A CA 1
ATOM 900 C C . GLU A 1 122 ? -9.567 6.607 15.395 1.00 95.44 122 GLU A C 1
ATOM 902 O O . GLU A 1 122 ? -8.605 5.877 15.145 1.00 95.44 122 GLU A O 1
ATOM 907 N N . LEU A 1 123 ? -10.027 6.772 16.642 1.00 96.00 123 LEU A N 1
ATOM 908 C CA . LEU A 1 123 ? -9.404 6.156 17.813 1.00 96.00 123 LEU A CA 1
ATOM 909 C C . LEU A 1 123 ? -9.424 4.625 17.736 1.00 96.00 123 LEU A C 1
ATOM 911 O O . LEU A 1 123 ? -8.450 3.975 18.103 1.00 96.00 123 LEU A O 1
ATOM 915 N N . MET A 1 124 ? -10.500 4.034 17.218 1.00 95.31 124 MET A N 1
ATOM 916 C CA . MET A 1 124 ? -10.604 2.593 16.989 1.00 95.31 124 MET A CA 1
ATOM 917 C C . MET A 1 124 ? -9.594 2.098 15.960 1.00 95.31 124 MET A C 1
ATOM 919 O O . MET A 1 124 ? -8.952 1.073 16.175 1.00 95.31 124 MET A O 1
ATOM 923 N N . THR A 1 125 ? -9.439 2.830 14.858 1.00 95.88 125 THR A N 1
ATOM 924 C CA . THR A 1 125 ? -8.455 2.529 13.812 1.00 95.88 125 THR A CA 1
ATOM 925 C C . THR A 1 125 ? -7.038 2.603 14.379 1.00 95.88 125 THR A C 1
ATOM 927 O O . THR A 1 125 ? -6.240 1.686 14.183 1.00 95.88 125 THR A O 1
ATOM 930 N N . TRP A 1 126 ? -6.753 3.642 15.167 1.00 96.75 126 TRP A N 1
ATOM 931 C CA . TRP A 1 126 ? -5.491 3.792 15.885 1.00 96.75 126 TRP A CA 1
ATOM 932 C C . TRP A 1 126 ? -5.232 2.639 16.863 1.00 96.75 126 TRP A C 1
ATOM 934 O O . TRP A 1 126 ? -4.169 2.020 16.836 1.00 96.75 126 TRP A O 1
ATOM 944 N N . ALA A 1 127 ? -6.223 2.298 17.688 1.00 95.81 127 ALA A N 1
ATOM 945 C CA . ALA A 1 127 ? -6.150 1.215 18.660 1.00 95.81 127 ALA A CA 1
ATOM 946 C C . ALA A 1 127 ? -5.902 -0.148 17.999 1.00 95.81 127 ALA A C 1
ATOM 948 O O . ALA A 1 127 ? -5.111 -0.936 18.512 1.00 95.81 127 ALA A O 1
ATOM 949 N N . ILE A 1 128 ? -6.518 -0.416 16.840 1.00 94.94 128 ILE A N 1
ATOM 950 C CA . ILE A 1 128 ? -6.203 -1.598 16.025 1.00 94.94 128 ILE A CA 1
ATOM 951 C C . ILE A 1 128 ? -4.720 -1.583 15.643 1.00 94.94 128 ILE A C 1
ATOM 953 O O . ILE A 1 128 ? -4.034 -2.570 15.889 1.00 94.94 128 ILE A O 1
ATOM 957 N N . GLY A 1 129 ? -4.204 -0.463 15.129 1.00 95.56 129 GLY A N 1
ATOM 958 C CA . GLY A 1 129 ? -2.787 -0.312 14.784 1.00 95.56 129 GLY A CA 1
ATOM 959 C C . GLY A 1 129 ? -1.831 -0.609 15.948 1.00 95.56 129 GLY A C 1
ATOM 960 O O . GLY A 1 129 ? -0.856 -1.337 15.762 1.00 95.56 129 GLY A O 1
ATOM 961 N N . LEU A 1 130 ? -2.147 -0.143 17.164 1.00 95.75 130 LEU A N 1
ATOM 962 C CA . LEU A 1 130 ? -1.343 -0.398 18.372 1.00 95.75 130 LEU A CA 1
ATOM 963 C C . LEU A 1 130 ? -1.205 -1.893 18.710 1.00 95.75 130 LEU A C 1
ATOM 965 O O . LEU A 1 130 ? -0.211 -2.294 19.314 1.00 95.75 130 LEU A O 1
ATOM 969 N N . HIS A 1 131 ? -2.183 -2.722 18.333 1.00 94.56 131 HIS A N 1
ATOM 970 C CA . HIS A 1 131 ? -2.126 -4.178 18.514 1.00 94.56 131 HIS A CA 1
ATOM 971 C C . HIS A 1 131 ? -1.372 -4.903 17.397 1.00 94.56 131 HIS A C 1
ATOM 973 O O . HIS A 1 131 ? -1.075 -6.088 17.548 1.00 94.56 131 HIS A O 1
ATOM 979 N N . LEU A 1 132 ? -1.083 -4.232 16.283 1.00 94.38 132 LEU A N 1
ATOM 980 C CA . LEU A 1 132 ? -0.549 -4.853 15.073 1.00 94.38 132 LEU A CA 1
ATOM 981 C C . LEU A 1 132 ? 0.930 -4.546 14.852 1.00 94.38 132 LEU A C 1
ATOM 983 O O . LEU A 1 132 ? 1.671 -5.449 14.476 1.00 94.38 132 LEU A O 1
ATOM 987 N N . GLY A 1 133 ? 1.379 -3.323 15.141 1.00 93.06 133 GLY A N 1
ATOM 988 C CA . GLY A 1 133 ? 2.762 -2.934 14.882 1.00 93.06 133 GLY A CA 1
ATOM 989 C C . GLY A 1 133 ? 3.086 -1.498 15.278 1.00 93.06 133 GLY A C 1
ATOM 990 O O . GLY A 1 133 ? 2.530 -0.951 16.230 1.00 93.06 133 GLY A O 1
ATOM 991 N N . VAL A 1 134 ? 4.026 -0.895 14.549 1.00 93.38 134 VAL A N 1
ATOM 992 C CA . VAL A 1 134 ? 4.524 0.462 14.804 1.00 93.38 134 VAL A CA 1
ATOM 993 C C . VAL A 1 134 ? 4.052 1.394 13.693 1.00 93.38 134 VAL A C 1
ATOM 995 O O . VAL A 1 134 ? 4.425 1.227 12.535 1.00 93.38 134 VAL A O 1
ATOM 998 N N . ALA A 1 135 ? 3.253 2.402 14.046 1.00 94.00 135 ALA A N 1
ATOM 999 C CA . ALA A 1 135 ? 2.785 3.395 13.087 1.00 94.00 135 ALA A CA 1
ATOM 1000 C C . ALA A 1 135 ? 3.953 4.227 12.528 1.00 94.00 135 ALA A C 1
ATOM 1002 O O . ALA A 1 135 ? 4.893 4.578 13.248 1.00 94.00 135 ALA A O 1
ATOM 1003 N N . ARG A 1 136 ? 3.873 4.577 11.242 1.00 94.12 136 ARG A N 1
ATOM 1004 C CA . ARG A 1 136 ? 4.847 5.431 10.551 1.00 94.12 136 ARG A CA 1
ATOM 1005 C C . ARG A 1 136 ? 4.195 6.760 10.147 1.00 94.12 136 ARG A C 1
ATOM 1007 O O . ARG A 1 136 ? 3.001 6.765 9.846 1.00 94.12 136 ARG A O 1
ATOM 1014 N N . PRO A 1 137 ? 4.947 7.876 10.138 1.00 92.62 137 PRO A N 1
ATOM 1015 C CA . PRO A 1 137 ? 4.467 9.131 9.567 1.00 92.62 137 PRO A CA 1
ATOM 1016 C C . PRO A 1 137 ? 4.081 8.951 8.094 1.00 92.62 137 PRO A C 1
ATOM 1018 O O . PRO A 1 137 ? 4.809 8.299 7.349 1.00 92.62 137 PRO A O 1
ATOM 1021 N N . GLN A 1 138 ? 2.962 9.543 7.681 1.00 90.88 138 GLN A N 1
ATOM 1022 C CA . GLN A 1 138 ? 2.417 9.431 6.322 1.00 90.88 138 GLN A CA 1
ATOM 1023 C C . GLN A 1 138 ? 2.689 10.674 5.454 1.00 90.88 138 GLN A C 1
ATOM 1025 O O . GLN A 1 138 ? 2.475 10.652 4.241 1.00 90.88 138 GLN A O 1
ATOM 1030 N N . ASP A 1 139 ? 3.124 11.780 6.064 1.00 87.06 139 ASP A N 1
ATOM 1031 C CA . ASP A 1 139 ? 3.408 13.034 5.366 1.00 87.06 139 ASP A CA 1
ATOM 1032 C C . ASP A 1 139 ? 4.379 13.945 6.129 1.00 87.06 139 ASP A C 1
ATOM 1034 O O . ASP A 1 139 ? 4.748 13.693 7.280 1.00 87.06 139 ASP A O 1
ATOM 1038 N N . LYS A 1 140 ? 4.749 15.054 5.481 1.00 86.06 140 LYS A N 1
ATOM 1039 C CA . LYS A 1 140 ? 5.591 16.130 6.017 1.00 86.06 140 LYS A CA 1
ATOM 1040 C C . LYS A 1 140 ? 5.119 16.741 7.335 1.00 86.06 140 LYS A C 1
ATOM 1042 O O . LYS A 1 140 ? 5.941 17.294 8.061 1.00 86.06 140 LYS A O 1
ATOM 1047 N N . LEU A 1 141 ? 3.825 16.664 7.653 1.00 87.56 141 LEU A N 1
ATOM 1048 C CA . LEU A 1 141 ? 3.273 17.162 8.917 1.00 87.56 141 LEU A CA 1
ATOM 1049 C C . LEU A 1 141 ? 3.350 16.116 10.035 1.00 87.56 141 LEU A C 1
ATOM 1051 O O . LEU A 1 141 ? 2.880 16.364 11.142 1.00 87.56 141 LEU A O 1
ATOM 1055 N N . THR A 1 142 ? 3.953 14.954 9.766 1.00 88.56 142 THR A N 1
ATOM 1056 C CA . THR A 1 142 ? 4.082 13.851 10.722 1.00 88.56 142 THR A CA 1
ATOM 1057 C C . THR A 1 142 ? 2.717 13.350 11.209 1.00 88.56 142 THR A C 1
ATOM 1059 O O . THR A 1 142 ? 2.549 12.916 12.350 1.00 88.56 142 THR A O 1
ATOM 1062 N N . ARG A 1 143 ? 1.706 13.377 10.330 1.00 90.75 143 ARG A N 1
ATOM 1063 C CA . ARG A 1 143 ? 0.425 12.718 10.611 1.00 90.75 143 ARG A CA 1
ATOM 1064 C C . ARG A 1 143 ? 0.589 11.208 10.465 1.00 90.75 143 ARG A C 1
ATOM 1066 O O . ARG A 1 143 ? 1.172 10.734 9.496 1.00 90.75 143 ARG A O 1
ATOM 1073 N N . TYR A 1 144 ? 0.075 10.452 11.433 1.00 93.50 144 TYR A N 1
ATOM 1074 C CA . TYR A 1 144 ? 0.136 8.980 11.447 1.00 93.50 144 TYR A CA 1
ATOM 1075 C C . TYR A 1 144 ? -1.175 8.318 11.017 1.00 93.50 144 TYR A C 1
ATOM 1077 O O . TYR A 1 144 ? -1.210 7.121 10.746 1.00 93.50 144 TYR A O 1
ATOM 1085 N N . ILE A 1 145 ? -2.247 9.102 10.978 1.00 93.88 145 ILE A N 1
ATOM 1086 C CA . ILE A 1 145 ? -3.554 8.724 10.467 1.00 93.88 145 ILE A CA 1
ATOM 1087 C C . ILE A 1 145 ? -4.077 9.913 9.665 1.00 93.88 145 ILE A C 1
ATOM 1089 O O . ILE A 1 145 ? -3.995 11.059 10.110 1.00 93.88 145 ILE A O 1
ATOM 1093 N N . ASN A 1 146 ? -4.559 9.644 8.458 1.00 91.75 146 ASN A N 1
ATOM 1094 C CA . ASN A 1 146 ? -5.143 10.648 7.583 1.00 91.75 146 ASN A CA 1
ATOM 1095 C C . ASN A 1 146 ? -6.549 10.207 7.193 1.00 91.75 146 ASN A C 1
ATOM 1097 O O . ASN A 1 146 ? -6.772 9.062 6.802 1.00 91.75 146 ASN A O 1
ATOM 1101 N N . ALA A 1 147 ? -7.502 11.132 7.282 1.00 90.94 147 ALA A N 1
ATOM 1102 C CA . ALA A 1 147 ? -8.832 10.904 6.745 1.00 90.94 147 ALA A CA 1
ATOM 1103 C C . ALA A 1 147 ? -8.764 10.922 5.213 1.00 90.94 147 ALA A C 1
ATOM 1105 O O . ALA A 1 147 ? -8.389 11.935 4.624 1.00 90.94 147 ALA A O 1
ATOM 1106 N N . VAL A 1 148 ? -9.168 9.818 4.587 1.00 90.19 148 VAL A N 1
ATOM 1107 C CA . VAL A 1 148 ? -9.387 9.754 3.140 1.00 90.19 148 VAL A CA 1
ATOM 1108 C C . VAL A 1 148 ? -10.754 10.366 2.849 1.00 90.19 148 VAL A C 1
ATOM 1110 O O . VAL A 1 148 ? -11.786 9.771 3.163 1.00 90.19 148 VAL A O 1
ATOM 1113 N N . LYS A 1 149 ? -10.765 11.590 2.319 1.00 85.19 149 LYS A N 1
ATOM 1114 C CA . LYS A 1 149 ? -11.986 12.317 1.956 1.00 85.19 149 LYS A CA 1
ATOM 1115 C C . LYS A 1 149 ? -11.677 13.382 0.908 1.00 85.19 149 LYS A C 1
ATOM 1117 O O . LYS A 1 149 ? -10.608 13.989 0.932 1.00 85.19 149 LYS A O 1
ATOM 1122 N N . ASP A 1 150 ? -12.642 13.657 0.040 1.00 82.88 150 ASP A N 1
ATOM 1123 C CA . ASP A 1 150 ? -12.528 14.767 -0.899 1.00 82.88 150 ASP A CA 1
ATOM 1124 C C . ASP A 1 150 ? -12.551 16.103 -0.138 1.00 82.88 150 ASP A C 1
ATOM 1126 O O . ASP A 1 150 ? -13.535 16.443 0.525 1.00 82.88 150 ASP A O 1
ATOM 1130 N N . VAL A 1 151 ? -11.438 16.836 -0.195 1.00 81.62 151 VAL A N 1
ATOM 1131 C CA . VAL A 1 151 ? -11.317 18.213 0.309 1.00 81.62 151 VAL A CA 1
ATOM 1132 C C . VAL A 1 151 ? -10.927 19.191 -0.804 1.00 81.62 151 VAL A C 1
ATOM 1134 O O . VAL A 1 151 ? -10.517 20.311 -0.508 1.00 81.62 151 VAL A O 1
ATOM 1137 N N . GLY A 1 152 ? -11.055 18.785 -2.075 1.00 77.50 152 GLY A N 1
ATOM 1138 C CA . GLY A 1 152 ? -10.823 19.641 -3.241 1.00 77.50 152 GLY A CA 1
ATOM 1139 C C . GLY A 1 152 ? -9.359 19.806 -3.670 1.00 77.50 152 GLY A C 1
ATOM 1140 O O . GLY A 1 152 ? -9.040 20.782 -4.345 1.00 77.50 152 GLY A O 1
ATOM 1141 N N . VAL A 1 153 ? -8.455 18.897 -3.285 1.00 75.25 153 VAL A N 1
ATOM 1142 C CA . VAL A 1 153 ? -7.043 18.936 -3.719 1.00 75.25 153 VAL A CA 1
ATOM 1143 C C . VAL A 1 153 ? -6.878 18.314 -5.108 1.00 75.25 153 VAL A C 1
ATOM 1145 O O . VAL A 1 153 ? -7.434 17.255 -5.388 1.00 75.25 153 VAL A O 1
ATOM 1148 N N . ASP A 1 154 ? -6.047 18.921 -5.961 1.00 76.81 154 ASP A N 1
ATOM 1149 C CA . ASP A 1 154 ? -5.638 18.322 -7.237 1.00 76.81 154 ASP A CA 1
ATOM 1150 C C . ASP A 1 154 ? -4.553 17.249 -7.027 1.00 76.81 154 ASP A C 1
ATOM 1152 O O . ASP A 1 154 ? -3.388 17.554 -6.740 1.00 76.81 154 ASP A O 1
ATOM 1156 N N . TYR A 1 155 ? -4.937 15.982 -7.202 1.00 72.25 155 TYR A N 1
ATOM 1157 C CA . TYR A 1 155 ? -4.061 14.810 -7.102 1.00 72.25 155 TYR A CA 1
ATOM 1158 C C . TYR A 1 155 ? -2.870 14.841 -8.076 1.00 72.25 155 TYR A C 1
ATOM 1160 O O . TYR A 1 155 ? -1.792 14.351 -7.733 1.00 72.25 155 TYR A O 1
ATOM 1168 N N . ARG A 1 156 ? -3.032 15.430 -9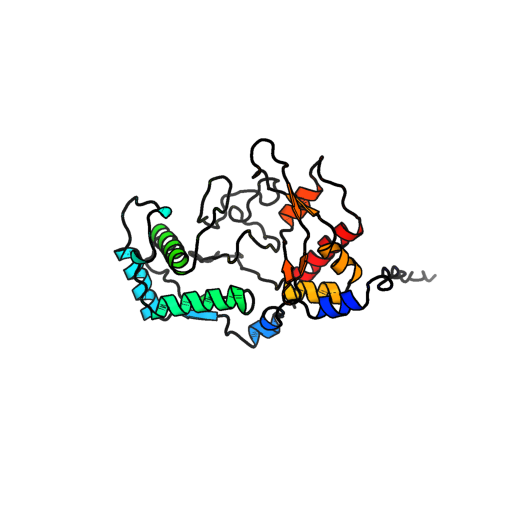.268 1.00 79.75 156 ARG A N 1
ATOM 1169 C CA . ARG A 1 156 ? -1.996 15.435 -10.318 1.00 79.75 156 ARG A CA 1
ATOM 1170 C C . ARG A 1 156 ? -0.969 16.551 -10.145 1.00 79.75 156 ARG A C 1
ATOM 1172 O O . ARG A 1 156 ? 0.001 16.614 -10.901 1.00 79.75 156 ARG A O 1
ATOM 1179 N N . SER A 1 157 ? -1.163 17.427 -9.161 1.00 76.06 157 SER A N 1
ATOM 1180 C CA . SER A 1 157 ? -0.191 18.467 -8.843 1.00 76.06 157 SER A CA 1
ATOM 1181 C C . SER A 1 157 ? 1.119 17.867 -8.289 1.00 76.06 157 SER A C 1
ATOM 1183 O O . SER A 1 157 ? 1.108 16.776 -7.711 1.00 76.06 157 SER A O 1
ATOM 1185 N N . PRO A 1 158 ? 2.268 18.565 -8.407 1.00 70.56 158 PRO A N 1
ATOM 1186 C CA . PRO A 1 158 ? 3.560 18.074 -7.903 1.00 70.56 158 PRO A CA 1
ATOM 1187 C C . PRO A 1 158 ? 3.592 17.762 -6.397 1.00 70.56 158 PRO A C 1
ATOM 1189 O O . PRO A 1 158 ? 4.443 16.997 -5.942 1.00 70.56 158 PRO A O 1
ATOM 1192 N N . THR A 1 159 ? 2.671 18.352 -5.633 1.00 75.44 159 THR A N 1
ATOM 1193 C CA . THR A 1 159 ? 2.484 18.162 -4.185 1.00 75.44 159 THR A CA 1
ATOM 1194 C C . THR A 1 159 ? 1.160 17.463 -3.851 1.00 75.44 159 THR A C 1
ATOM 1196 O O . THR A 1 159 ? 0.794 17.352 -2.680 1.00 75.44 159 THR A O 1
ATOM 1199 N N . GLY A 1 160 ? 0.428 17.000 -4.868 1.00 71.81 160 GLY A N 1
ATOM 1200 C CA . GLY A 1 160 ? -0.906 16.429 -4.746 1.00 71.81 160 GLY A CA 1
ATOM 1201 C C . GLY A 1 160 ? -0.917 15.132 -3.948 1.00 71.81 160 GLY A C 1
ATOM 1202 O O . GLY A 1 160 ? -0.039 14.278 -4.089 1.00 71.81 160 GLY A O 1
ATOM 1203 N N . ARG A 1 161 ? -1.947 14.966 -3.111 1.00 74.62 161 ARG A N 1
ATOM 1204 C CA . ARG A 1 161 ? -2.151 13.770 -2.288 1.00 74.62 161 ARG A CA 1
ATOM 1205 C C . ARG A 1 161 ? -3.514 13.157 -2.556 1.00 74.62 161 ARG A C 1
ATOM 1207 O O . ARG A 1 161 ? -4.537 13.801 -2.342 1.00 74.62 161 ARG A O 1
ATOM 1214 N N . GLY A 1 162 ? -3.515 11.895 -2.989 1.00 75.06 162 GLY A N 1
ATOM 1215 C CA . GLY A 1 162 ? -4.718 11.205 -3.461 1.00 75.06 162 GLY A CA 1
ATOM 1216 C C . GLY A 1 162 ? -5.839 11.135 -2.428 1.00 75.06 162 GLY A C 1
ATOM 1217 O O . GLY A 1 162 ? -7.000 11.350 -2.766 1.00 75.06 162 GLY A O 1
ATOM 1218 N N . TYR A 1 163 ? -5.483 10.966 -1.150 1.00 75.06 163 TYR A N 1
ATOM 1219 C CA . TYR A 1 163 ? -6.439 10.889 -0.041 1.00 75.06 163 TYR A CA 1
ATOM 1220 C C . TYR A 1 163 ? -7.244 12.177 0.210 1.00 75.06 163 TYR A C 1
ATOM 1222 O O . TYR A 1 163 ? -8.144 12.167 1.045 1.00 75.06 163 TYR A O 1
ATOM 1230 N N . SER A 1 164 ? -6.910 13.278 -0.473 1.00 78.81 164 SER A N 1
ATOM 1231 C CA . SER A 1 164 ? -7.553 14.592 -0.335 1.00 78.81 164 SER A CA 1
ATOM 1232 C C . SER A 1 164 ? -8.432 14.982 -1.540 1.00 78.81 164 SER A C 1
ATOM 1234 O O . SER A 1 164 ? -8.832 16.143 -1.645 1.00 78.81 164 SER A O 1
ATOM 1236 N N . SER A 1 165 ? -8.706 14.054 -2.466 1.00 83.00 165 SER A N 1
ATOM 1237 C CA . SER A 1 165 ? -9.386 14.319 -3.748 1.00 83.00 165 SER A CA 1
ATOM 1238 C C . SER A 1 165 ? -10.474 13.286 -4.068 1.00 83.00 165 SER A C 1
ATOM 1240 O O . SER A 1 165 ? -10.510 12.220 -3.457 1.00 83.00 165 SER A O 1
ATOM 1242 N N . ASN A 1 166 ? -11.322 13.572 -5.060 1.00 78.94 166 ASN A N 1
ATOM 1243 C CA . ASN A 1 166 ? -12.245 12.604 -5.672 1.00 78.94 166 ASN A CA 1
ATOM 1244 C C . ASN A 1 166 ? -11.696 11.940 -6.951 1.00 78.94 166 ASN A C 1
ATOM 1246 O O . ASN A 1 166 ? -12.443 11.274 -7.669 1.00 78.94 166 ASN A O 1
ATOM 1250 N N . ALA A 1 167 ? -10.413 12.143 -7.259 1.00 82.25 167 ALA A N 1
ATOM 1251 C CA . ALA A 1 167 ? -9.801 11.595 -8.457 1.00 82.25 167 ALA A CA 1
ATOM 1252 C C . ALA A 1 167 ? -9.623 10.075 -8.345 1.00 82.25 167 ALA A C 1
ATOM 1254 O O . ALA A 1 167 ? -9.319 9.547 -7.274 1.00 82.25 167 ALA A O 1
ATOM 1255 N N . GLU A 1 168 ? -9.742 9.384 -9.479 1.00 84.81 168 GLU A N 1
ATOM 1256 C CA . GLU A 1 168 ? -9.248 8.014 -9.599 1.00 84.81 168 GLU A CA 1
ATOM 1257 C C . GLU A 1 168 ? -7.741 8.001 -9.312 1.00 84.81 168 GLU A C 1
ATOM 1259 O O . GLU A 1 168 ? -6.979 8.782 -9.896 1.00 84.81 168 GLU A O 1
ATOM 1264 N N . LEU A 1 169 ? -7.328 7.140 -8.382 1.00 88.38 169 LEU A N 1
ATOM 1265 C CA . LEU A 1 169 ? -5.928 6.975 -8.018 1.00 88.38 169 LEU A CA 1
ATOM 1266 C C . LEU A 1 169 ? -5.304 5.866 -8.853 1.00 88.38 169 LEU A C 1
ATOM 1268 O O . LEU A 1 169 ? -5.877 4.789 -9.006 1.00 88.38 169 LEU A O 1
ATOM 1272 N N . ASP A 1 170 ? -4.091 6.119 -9.334 1.00 91.44 170 ASP A N 1
ATOM 1273 C CA . ASP A 1 170 ? -3.292 5.083 -9.973 1.00 91.44 170 ASP A CA 1
ATOM 1274 C C . ASP A 1 170 ? -2.892 4.018 -8.943 1.00 91.44 170 ASP A C 1
ATOM 1276 O O . ASP A 1 170 ? -2.721 4.317 -7.754 1.00 91.44 170 ASP A O 1
ATOM 1280 N N . PHE A 1 171 ? -2.664 2.783 -9.397 1.00 95.19 171 PHE A N 1
ATOM 1281 C CA . PHE A 1 171 ? -2.073 1.754 -8.545 1.00 95.19 171 PHE A CA 1
ATOM 1282 C C . PHE A 1 171 ? -0.744 2.245 -7.960 1.00 95.19 171 PHE A C 1
ATOM 1284 O O . PHE A 1 171 ? 0.086 2.836 -8.657 1.00 95.19 171 PHE A O 1
ATOM 1291 N N . HIS A 1 172 ? -0.544 1.998 -6.670 1.00 95.88 172 HIS A N 1
ATOM 1292 C CA . HIS A 1 172 ? 0.658 2.383 -5.947 1.00 95.88 172 HIS A CA 1
ATOM 1293 C C . HIS A 1 172 ? 0.880 1.486 -4.730 1.00 95.88 172 HIS A C 1
ATOM 1295 O O . HIS A 1 172 ? -0.022 0.799 -4.258 1.00 95.88 172 HIS A O 1
ATOM 1301 N N . VAL A 1 173 ? 2.111 1.523 -4.240 1.00 94.75 173 VAL A N 1
ATOM 1302 C CA . VAL A 1 173 ? 2.581 0.945 -2.991 1.00 94.75 173 VAL A CA 1
ATOM 1303 C C . VAL A 1 173 ? 3.056 2.109 -2.126 1.00 94.75 173 VAL A C 1
ATOM 1305 O O . VAL A 1 173 ? 3.818 2.969 -2.585 1.00 94.75 173 VAL A O 1
ATOM 1308 N N . ASP A 1 174 ? 2.578 2.160 -0.888 1.00 91.62 174 ASP A N 1
ATOM 1309 C CA . ASP A 1 174 ? 2.985 3.174 0.081 1.00 91.62 174 ASP A CA 1
ATOM 1310 C C . ASP A 1 174 ? 4.279 2.792 0.804 1.00 91.62 174 ASP A C 1
ATOM 1312 O O . ASP A 1 174 ? 4.762 1.662 0.752 1.00 91.62 174 ASP A O 1
ATOM 1316 N N . SER A 1 175 ? 4.853 3.759 1.516 1.00 82.69 175 SER A N 1
ATOM 1317 C CA . SER A 1 175 ? 6.005 3.523 2.381 1.00 82.69 175 SER A CA 1
ATOM 1318 C C . SER A 1 175 ? 5.579 2.844 3.690 1.00 82.69 175 SER A C 1
ATOM 1320 O O . SER A 1 175 ? 5.068 3.507 4.592 1.00 82.69 175 SER A O 1
ATOM 1322 N N . GLY A 1 176 ? 5.825 1.540 3.805 1.00 88.56 176 GLY A N 1
ATOM 1323 C CA . GLY A 1 176 ? 5.601 0.727 5.004 1.00 88.56 176 GLY A CA 1
ATOM 1324 C C . GLY A 1 176 ? 5.490 -0.759 4.660 1.00 88.56 176 GLY A C 1
ATOM 1325 O O . GLY A 1 176 ? 5.353 -1.102 3.490 1.00 88.56 176 GLY A O 1
ATOM 1326 N N . ASP A 1 177 ? 5.538 -1.629 5.669 1.00 92.06 177 ASP A N 1
ATOM 1327 C CA . ASP A 1 177 ? 5.359 -3.075 5.458 1.00 92.06 177 ASP A CA 1
ATOM 1328 C C . ASP A 1 177 ? 3.887 -3.418 5.164 1.00 92.06 177 ASP A C 1
ATOM 1330 O O . ASP A 1 177 ? 3.591 -4.263 4.322 1.00 92.06 177 ASP A O 1
ATOM 1334 N N . VAL A 1 178 ? 2.954 -2.717 5.825 1.00 94.38 178 VAL A N 1
ATOM 1335 C CA . VAL A 1 178 ? 1.500 -2.879 5.669 1.00 94.38 178 VAL A CA 1
ATOM 1336 C C . VAL A 1 178 ? 0.796 -1.525 5.774 1.00 94.38 178 VAL A C 1
ATOM 1338 O O . VAL A 1 178 ? 1.095 -0.723 6.661 1.00 94.38 178 VAL A O 1
ATOM 1341 N N . VAL A 1 179 ? -0.200 -1.302 4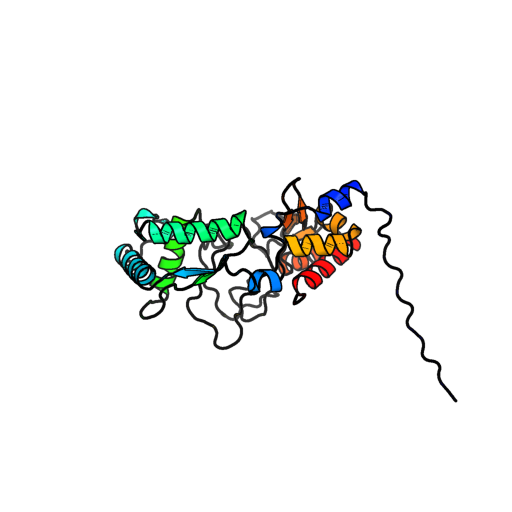.912 1.00 95.12 179 VAL A N 1
ATOM 1342 C CA . VAL A 1 179 ? -1.143 -0.177 5.008 1.00 95.12 179 VAL A CA 1
ATOM 1343 C C . VAL A 1 179 ? -2.458 -0.662 5.604 1.00 95.12 179 VAL A C 1
ATOM 1345 O O . VAL A 1 179 ? -3.030 -1.654 5.155 1.00 95.12 179 VAL A O 1
ATOM 1348 N N . LEU A 1 180 ? -2.966 0.066 6.600 1.00 94.94 180 LEU A N 1
ATOM 1349 C CA . LEU A 1 180 ? -4.290 -0.168 7.165 1.00 94.94 180 LEU A CA 1
ATOM 1350 C C . LEU A 1 180 ? -5.254 0.925 6.701 1.00 94.94 180 LEU A C 1
ATOM 1352 O O . LEU A 1 180 ? -5.083 2.094 7.039 1.00 94.94 180 LEU A O 1
ATOM 1356 N N . LEU A 1 181 ? -6.296 0.520 5.976 1.00 95.50 181 LEU A N 1
ATOM 1357 C CA . LEU A 1 181 ? -7.386 1.386 5.533 1.00 95.50 181 LEU A CA 1
ATOM 1358 C C . LEU A 1 181 ? -8.706 0.921 6.162 1.00 95.50 181 LEU A C 1
ATOM 1360 O O . LEU A 1 181 ? -9.128 -0.220 5.970 1.00 95.50 181 LEU A O 1
ATOM 1364 N N . SER A 1 182 ? -9.368 1.803 6.913 1.00 95.06 182 SER A N 1
ATOM 1365 C CA . SER A 1 182 ? -10.663 1.537 7.546 1.00 95.06 182 SER A CA 1
ATOM 1366 C C . SER A 1 182 ? -11.752 2.446 6.967 1.00 95.06 182 SER A C 1
ATOM 1368 O O . SER A 1 182 ? -11.613 3.665 6.883 1.00 95.06 182 SER A O 1
ATOM 1370 N N . CYS A 1 183 ? -12.870 1.849 6.551 1.00 94.56 183 CYS A N 1
ATOM 1371 C CA . CYS A 1 183 ? -13.984 2.589 5.964 1.00 94.56 183 CYS A CA 1
ATOM 1372 C C . CYS A 1 183 ? -14.955 3.066 7.055 1.00 94.56 183 CYS A C 1
ATOM 1374 O O . CYS A 1 183 ? -15.660 2.252 7.655 1.00 94.56 183 CYS A O 1
ATOM 1376 N N . TYR A 1 184 ? -15.004 4.382 7.293 1.00 93.88 184 TYR A N 1
ATOM 1377 C CA . TYR A 1 184 ? -16.002 4.996 8.178 1.00 93.88 184 TYR A CA 1
ATOM 1378 C C . TYR A 1 184 ? -17.351 5.186 7.472 1.00 93.88 184 TYR A C 1
ATOM 1380 O O . TYR A 1 184 ? -18.390 4.786 7.992 1.00 93.88 184 TYR A O 1
ATOM 1388 N N . ASN A 1 185 ? -17.348 5.776 6.275 1.00 90.56 185 ASN A N 1
ATOM 1389 C CA . ASN A 1 185 ? -18.536 5.938 5.440 1.00 90.56 185 ASN A CA 1
ATOM 1390 C C . ASN A 1 185 ? -18.221 5.466 4.025 1.00 90.56 185 ASN A C 1
ATOM 1392 O O . ASN A 1 185 ? -17.206 5.864 3.457 1.00 90.56 185 ASN A O 1
ATOM 1396 N N . GLN A 1 186 ? -19.113 4.658 3.458 1.00 90.06 186 GLN A N 1
ATOM 1397 C CA . GLN A 1 186 ? -19.046 4.312 2.046 1.00 90.06 186 GLN A CA 1
ATOM 1398 C C . GLN A 1 186 ? -19.441 5.532 1.207 1.00 90.06 186 GLN A C 1
ATOM 1400 O O . GLN A 1 186 ? -20.386 6.248 1.554 1.00 90.06 186 GLN A O 1
ATOM 1405 N N . ALA A 1 187 ? -18.712 5.776 0.119 1.00 88.56 187 ALA A N 1
ATOM 1406 C CA . ALA A 1 187 ? -19.073 6.819 -0.827 1.00 88.56 187 ALA A CA 1
ATOM 1407 C C . ALA A 1 187 ? -20.403 6.464 -1.529 1.00 88.56 187 ALA A C 1
ATOM 1409 O O . ALA A 1 187 ? -20.637 5.290 -1.821 1.00 88.56 187 ALA A O 1
ATOM 1410 N N . PRO A 1 188 ? -21.278 7.445 -1.825 1.00 88.06 188 PRO A N 1
ATOM 1411 C CA . PRO A 1 188 ? -22.509 7.183 -2.576 1.00 88.06 188 PRO A CA 1
ATOM 1412 C C . PRO A 1 188 ? -22.252 6.651 -3.994 1.00 88.06 188 PRO A C 1
ATOM 1414 O O . PRO A 1 188 ? -23.050 5.880 -4.518 1.00 88.06 188 PRO A O 1
ATOM 1417 N N . GLN A 1 189 ? -21.146 7.079 -4.606 1.00 89.38 189 GLN A N 1
ATOM 1418 C CA . GLN A 1 189 ? -20.681 6.661 -5.923 1.00 89.38 189 GLN A CA 1
ATOM 1419 C C . GLN A 1 189 ? -19.150 6.625 -5.923 1.00 89.38 189 GLN A C 1
ATOM 1421 O O . GLN A 1 189 ? -18.514 7.535 -5.387 1.00 89.38 189 GLN A O 1
ATOM 1426 N N . GLY A 1 190 ? -18.570 5.598 -6.546 1.00 88.31 190 GLY A N 1
ATOM 1427 C CA . GLY A 1 190 ? -17.123 5.389 -6.563 1.00 88.31 190 GLY A CA 1
ATOM 1428 C C . GLY A 1 190 ? -16.566 5.073 -5.172 1.00 88.31 190 GLY A C 1
ATOM 1429 O O . GLY A 1 190 ? -17.266 4.536 -4.316 1.00 88.31 190 GLY A O 1
ATOM 1430 N N . GLY A 1 191 ? -15.294 5.411 -4.947 1.00 86.25 191 GLY A N 1
ATOM 1431 C CA . GLY A 1 191 ? -14.596 5.093 -3.695 1.00 86.25 191 GLY A CA 1
ATOM 1432 C C . GLY A 1 191 ? -14.248 3.608 -3.540 1.00 86.25 191 GLY A C 1
ATOM 1433 O O . GLY A 1 191 ? -13.920 3.169 -2.437 1.00 86.25 191 GLY A O 1
ATOM 1434 N N . ASP A 1 192 ? -14.322 2.843 -4.631 1.00 91.12 192 ASP A N 1
ATOM 1435 C CA . ASP A 1 192 ? -13.920 1.444 -4.659 1.00 91.12 192 ASP A CA 1
ATOM 1436 C C . ASP A 1 192 ? -12.412 1.321 -4.416 1.00 91.12 192 ASP A C 1
ATOM 1438 O O . ASP A 1 192 ? -11.601 2.058 -4.977 1.00 91.12 192 ASP A O 1
ATOM 1442 N N . SER A 1 193 ? -12.032 0.376 -3.558 1.00 92.50 193 SER A N 1
ATOM 1443 C CA . SER A 1 193 ? -10.628 0.027 -3.340 1.00 92.50 193 SER A CA 1
ATOM 1444 C C . SER A 1 193 ? -10.236 -1.082 -4.309 1.00 92.50 193 SER A C 1
ATOM 1446 O O . SER A 1 193 ? -10.757 -2.194 -4.220 1.00 92.50 193 SER A O 1
ATOM 1448 N N . LEU A 1 194 ? -9.322 -0.771 -5.226 1.00 94.12 194 LEU A N 1
ATOM 1449 C CA . LEU A 1 194 ? -8.762 -1.722 -6.180 1.00 94.12 194 LEU A CA 1
ATOM 1450 C C . LEU A 1 194 ? -7.411 -2.236 -5.679 1.00 94.12 194 LEU A C 1
ATOM 1452 O O . LEU A 1 194 ? -6.618 -1.476 -5.124 1.00 94.12 194 LEU A O 1
ATOM 1456 N N . CYS A 1 195 ? -7.131 -3.514 -5.926 1.00 95.06 195 CYS A N 1
ATOM 1457 C CA . CYS A 1 195 ? -5.858 -4.146 -5.595 1.00 95.06 195 CYS A CA 1
ATOM 1458 C C . CYS A 1 195 ? -5.351 -4.942 -6.797 1.00 95.06 195 CYS A C 1
ATOM 1460 O O . CYS A 1 195 ? -6.133 -5.597 -7.480 1.00 95.06 195 CYS A O 1
ATOM 1462 N N . SER A 1 196 ? -4.036 -4.936 -7.000 1.00 96.19 196 SER A N 1
ATOM 1463 C CA . SER A 1 196 ? -3.346 -5.792 -7.966 1.00 96.19 196 SER A CA 1
ATOM 1464 C C . SER A 1 196 ? -2.130 -6.421 -7.292 1.00 96.19 196 SER A C 1
ATOM 1466 O O . SER A 1 196 ? -1.526 -5.816 -6.402 1.00 96.19 196 SER A O 1
ATOM 1468 N N . SER A 1 197 ? -1.775 -7.645 -7.679 1.00 96.81 197 SER A N 1
ATOM 1469 C CA . SER A 1 197 ? -0.587 -8.305 -7.144 1.00 96.81 197 SER A CA 1
ATOM 1470 C C . SER A 1 197 ? 0.669 -7.836 -7.872 1.00 96.81 197 SER A C 1
ATOM 1472 O O . SER A 1 197 ? 0.848 -8.089 -9.064 1.00 96.81 197 SER A O 1
ATOM 1474 N N . GLY A 1 198 ? 1.606 -7.248 -7.124 1.00 96.19 198 GLY A N 1
ATOM 1475 C CA . GLY A 1 198 ? 2.937 -6.923 -7.640 1.00 96.19 198 GLY A CA 1
ATOM 1476 C C . GLY A 1 198 ? 3.731 -8.156 -8.095 1.00 96.19 198 GLY A C 1
ATOM 1477 O O . GLY A 1 198 ? 4.536 -8.051 -9.017 1.00 96.19 198 GLY A O 1
ATOM 1478 N N . VAL A 1 199 ? 3.477 -9.335 -7.510 1.00 96.38 199 VAL A N 1
ATOM 1479 C CA . VAL A 1 199 ? 4.122 -10.595 -7.919 1.00 96.38 199 VAL A CA 1
ATOM 1480 C C . VAL A 1 199 ? 3.521 -11.114 -9.225 1.00 96.38 199 VAL A C 1
ATOM 1482 O O . VAL A 1 199 ? 4.266 -11.526 -10.115 1.00 96.38 19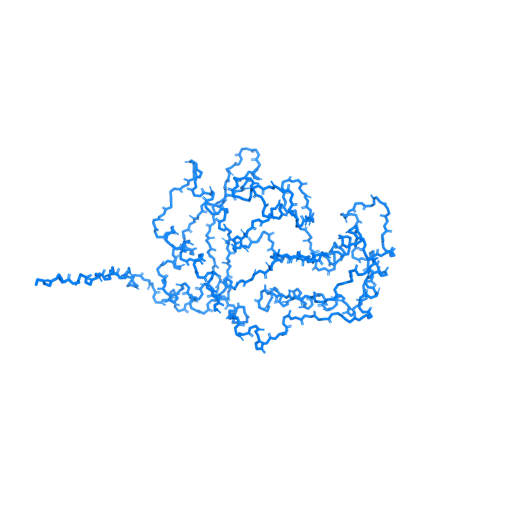9 VAL A O 1
ATOM 1485 N N . SER A 1 200 ? 2.196 -11.061 -9.382 1.00 96.81 200 SER A N 1
ATOM 1486 C CA . SER A 1 200 ? 1.539 -11.423 -10.645 1.00 96.81 200 SER A CA 1
ATOM 1487 C C . SER A 1 200 ? 1.963 -10.480 -11.768 1.00 96.81 200 SER A C 1
ATOM 1489 O O . SER A 1 200 ? 2.364 -10.947 -12.833 1.00 96.81 200 SER A O 1
ATOM 1491 N N . ALA A 1 201 ? 1.982 -9.169 -11.505 1.00 97.44 201 ALA A N 1
ATOM 1492 C CA . ALA A 1 201 ? 2.443 -8.166 -12.459 1.00 97.44 201 ALA A CA 1
ATOM 1493 C C . ALA A 1 201 ? 3.908 -8.387 -12.864 1.00 97.44 201 ALA A C 1
ATOM 1495 O O . ALA A 1 201 ? 4.238 -8.326 -14.047 1.00 97.44 201 ALA A O 1
ATOM 1496 N N . TRP A 1 202 ? 4.777 -8.725 -11.904 1.00 97.19 202 TRP A N 1
ATOM 1497 C CA . TRP A 1 202 ? 6.158 -9.121 -12.173 1.00 97.19 202 TRP A CA 1
ATOM 1498 C C . TRP A 1 202 ? 6.239 -10.342 -13.102 1.00 97.19 202 TRP A C 1
ATOM 1500 O O . TRP A 1 202 ? 6.900 -10.294 -14.140 1.00 97.19 202 TRP A O 1
ATOM 1510 N N . ARG A 1 203 ? 5.551 -11.438 -12.757 1.00 95.81 203 ARG A N 1
ATOM 1511 C CA . ARG A 1 203 ? 5.572 -12.681 -13.546 1.00 95.81 203 ARG A CA 1
ATOM 1512 C C . ARG A 1 203 ? 5.029 -12.458 -14.958 1.00 95.81 203 ARG A C 1
ATOM 1514 O O . ARG A 1 203 ? 5.586 -12.994 -15.915 1.00 95.81 203 ARG A O 1
ATOM 1521 N N . GLN A 1 204 ? 3.999 -11.627 -15.096 1.00 96.94 204 GLN A N 1
ATOM 1522 C CA . GLN A 1 204 ? 3.441 -11.241 -16.386 1.00 96.94 204 GLN A CA 1
ATOM 1523 C C . GLN A 1 204 ? 4.417 -10.393 -17.209 1.00 96.94 204 GLN A C 1
ATOM 1525 O O . GLN A 1 204 ? 4.628 -10.679 -18.386 1.00 96.94 204 GLN A O 1
ATOM 1530 N N . LEU A 1 205 ? 5.081 -9.414 -16.590 1.00 97.50 205 LEU A N 1
ATOM 1531 C CA . LEU A 1 205 ? 6.101 -8.604 -17.253 1.00 97.50 205 LEU A CA 1
ATOM 1532 C C . LEU A 1 205 ? 7.268 -9.467 -17.756 1.00 97.50 205 LEU A C 1
ATOM 1534 O O . LEU A 1 205 ? 7.708 -9.302 -18.889 1.00 97.50 205 LEU A O 1
ATOM 1538 N N . VAL A 1 206 ? 7.736 -10.427 -16.951 1.00 96.69 206 VAL A N 1
ATOM 1539 C CA . VAL A 1 206 ? 8.786 -11.381 -17.352 1.00 96.69 206 VAL A CA 1
ATOM 1540 C C . VAL A 1 206 ? 8.337 -12.265 -18.514 1.00 96.69 206 VAL A C 1
ATOM 1542 O O . VAL A 1 206 ? 9.148 -12.584 -19.381 1.00 96.69 206 VAL A O 1
ATOM 1545 N N . ALA A 1 207 ? 7.069 -12.680 -18.541 1.00 95.69 207 ALA A N 1
ATOM 1546 C CA . ALA A 1 207 ? 6.532 -13.499 -19.622 1.00 95.69 207 ALA A CA 1
ATOM 1547 C C . ALA A 1 207 ? 6.391 -12.715 -20.939 1.00 95.69 207 ALA A C 1
ATOM 1549 O O . ALA A 1 207 ? 6.686 -13.257 -22.002 1.00 95.69 207 ALA A O 1
ATOM 1550 N N . GLU A 1 208 ? 5.957 -11.453 -20.876 1.00 96.38 208 GLU A N 1
ATOM 1551 C CA . GLU A 1 208 ? 5.680 -10.623 -22.056 1.00 96.38 208 GLU A CA 1
ATOM 1552 C C . GLU A 1 208 ? 6.927 -9.925 -22.605 1.00 96.38 208 GLU A C 1
ATOM 1554 O O . GLU A 1 208 ? 7.158 -9.920 -23.815 1.00 96.38 208 GLU A O 1
ATOM 1559 N N . ARG A 1 209 ? 7.729 -9.323 -21.721 1.00 97.00 209 ARG A N 1
ATOM 1560 C CA . ARG A 1 209 ? 8.909 -8.511 -22.048 1.00 97.00 209 ARG A CA 1
ATOM 1561 C C . ARG A 1 209 ? 10.009 -8.718 -21.003 1.00 97.00 209 ARG A C 1
ATOM 1563 O O . ARG A 1 209 ? 10.275 -7.831 -20.187 1.00 97.00 209 ARG A O 1
ATOM 1570 N N . PRO A 1 210 ? 10.680 -9.885 -21.007 1.00 96.56 210 PRO A N 1
ATOM 1571 C CA . PRO A 1 210 ? 11.730 -10.182 -20.034 1.00 96.56 210 PRO A CA 1
ATOM 1572 C C . PRO A 1 210 ? 12.918 -9.215 -20.097 1.00 96.56 210 PRO A C 1
ATOM 1574 O O . PRO A 1 210 ? 13.619 -9.029 -19.104 1.00 96.56 210 PRO A O 1
ATOM 1577 N N . ASP A 1 211 ? 13.146 -8.596 -21.254 1.00 96.56 211 ASP A N 1
ATOM 1578 C CA . ASP A 1 211 ? 14.124 -7.533 -21.452 1.00 96.56 211 ASP A CA 1
ATOM 1579 C C . ASP A 1 211 ? 13.773 -6.292 -20.618 1.00 96.56 211 ASP A C 1
ATOM 1581 O O . ASP A 1 211 ? 14.626 -5.796 -19.882 1.00 96.56 211 ASP A O 1
ATOM 1585 N N . LEU A 1 212 ? 12.506 -5.863 -20.637 1.00 97.69 212 LEU A N 1
ATOM 1586 C CA . LEU A 1 212 ? 12.019 -4.749 -19.819 1.00 97.69 212 LEU A CA 1
ATOM 1587 C C . LEU A 1 212 ? 11.929 -5.120 -18.340 1.00 97.69 212 LEU A C 1
ATOM 1589 O O . LEU A 1 212 ? 12.257 -4.298 -17.491 1.00 97.69 212 LEU A O 1
ATOM 1593 N N . ALA A 1 213 ? 11.557 -6.362 -18.012 1.00 97.44 213 ALA A N 1
ATOM 1594 C CA . ALA A 1 213 ? 11.587 -6.850 -16.633 1.00 97.44 213 ALA A CA 1
ATOM 1595 C C . ALA A 1 213 ? 12.994 -6.731 -16.028 1.00 97.44 213 ALA A C 1
ATOM 1597 O O . ALA A 1 213 ? 13.149 -6.302 -14.885 1.00 97.44 213 ALA A O 1
ATOM 1598 N N . ARG A 1 214 ? 14.028 -7.070 -16.812 1.00 96.44 214 ARG A N 1
ATOM 1599 C CA . ARG A 1 214 ? 15.427 -6.902 -16.407 1.00 96.44 214 ARG A CA 1
ATOM 1600 C C . ARG A 1 214 ? 15.770 -5.431 -16.213 1.00 96.44 214 ARG A C 1
ATOM 1602 O O . ARG A 1 214 ? 16.351 -5.093 -15.191 1.00 96.44 214 ARG A O 1
ATOM 1609 N N . VAL A 1 215 ? 15.371 -4.564 -17.144 1.00 97.50 215 VAL A N 1
ATOM 1610 C CA . VAL A 1 215 ? 15.578 -3.112 -17.028 1.00 97.50 215 VAL A CA 1
ATOM 1611 C C . VAL A 1 215 ? 14.933 -2.557 -15.756 1.00 97.50 215 VAL A C 1
ATOM 1613 O O . VAL A 1 215 ? 15.610 -1.865 -15.003 1.00 97.50 215 VAL A O 1
ATOM 1616 N N . LEU A 1 216 ? 13.679 -2.914 -15.453 1.00 97.62 216 LEU A N 1
ATOM 1617 C CA . LEU A 1 216 ? 12.981 -2.457 -14.244 1.00 97.62 216 LEU A CA 1
ATOM 1618 C C . LEU A 1 216 ? 13.602 -2.969 -12.933 1.00 97.62 216 LEU A C 1
ATOM 1620 O O . LEU A 1 216 ? 13.366 -2.375 -11.878 1.00 97.62 216 LEU A O 1
ATOM 1624 N N . GLU A 1 217 ? 14.373 -4.058 -12.986 1.00 96.44 217 GLU A N 1
ATOM 1625 C CA . GLU A 1 217 ? 15.145 -4.562 -11.848 1.00 96.44 217 GLU A CA 1
ATOM 1626 C C . GLU A 1 217 ? 16.525 -3.900 -11.725 1.00 96.44 217 GLU A C 1
ATOM 1628 O O . GLU A 1 217 ? 17.009 -3.708 -10.614 1.00 96.44 217 GLU A O 1
ATOM 1633 N N . THR A 1 218 ? 17.189 -3.574 -12.839 1.00 95.88 218 THR A N 1
ATOM 1634 C CA . THR A 1 218 ? 18.600 -3.150 -12.817 1.00 95.88 218 THR A CA 1
ATOM 1635 C C . THR A 1 218 ? 18.813 -1.648 -12.954 1.00 95.88 218 THR A C 1
ATOM 1637 O O . THR A 1 218 ? 19.810 -1.128 -12.457 1.00 95.88 218 THR A O 1
ATOM 1640 N N . GLU A 1 219 ? 17.922 -0.941 -13.645 1.00 97.25 219 GLU A N 1
ATOM 1641 C CA . GLU A 1 219 ? 18.024 0.505 -13.835 1.00 97.25 219 GLU A CA 1
ATOM 1642 C C . GLU A 1 219 ? 17.240 1.254 -12.755 1.00 97.25 219 GLU A C 1
ATOM 1644 O O . GLU A 1 219 ? 16.151 0.854 -12.341 1.00 97.25 219 GLU A O 1
ATOM 1649 N N . SER A 1 220 ? 17.806 2.369 -12.289 1.00 97.38 220 SER A N 1
ATOM 1650 C CA . SER A 1 220 ? 17.156 3.225 -11.298 1.00 97.38 220 SER A CA 1
ATOM 1651 C C . SER A 1 220 ? 16.342 4.333 -11.962 1.00 97.38 220 SER A C 1
ATOM 1653 O O . SER A 1 220 ? 16.796 4.973 -12.908 1.00 97.38 220 SER A O 1
ATOM 1655 N N . VAL A 1 221 ? 15.169 4.618 -11.404 1.00 97.38 221 VAL A N 1
ATOM 1656 C CA . VAL A 1 221 ? 14.272 5.704 -11.796 1.00 97.38 221 VAL A CA 1
ATOM 1657 C C . VAL A 1 221 ? 14.265 6.801 -10.720 1.00 97.38 221 VAL A C 1
ATOM 1659 O O . VAL A 1 221 ? 14.305 6.482 -9.525 1.00 97.38 221 VAL A O 1
ATOM 1662 N N . PRO A 1 222 ? 14.217 8.096 -11.091 1.00 97.38 222 PRO A N 1
ATOM 1663 C CA . PRO A 1 222 ? 13.958 9.162 -10.134 1.00 97.38 222 PRO A CA 1
ATOM 1664 C C . PRO A 1 222 ? 12.530 9.028 -9.599 1.00 97.38 222 PRO A C 1
ATOM 1666 O O . PRO A 1 222 ? 11.545 9.151 -10.323 1.00 97.38 222 PRO A O 1
ATOM 1669 N N . PHE A 1 223 ? 12.415 8.790 -8.301 1.00 96.56 223 PHE A N 1
ATOM 1670 C CA . PHE A 1 223 ? 11.161 8.660 -7.578 1.00 96.56 223 PHE A CA 1
ATOM 1671 C C . PHE A 1 223 ? 10.923 9.934 -6.775 1.00 96.56 223 PHE A C 1
ATOM 1673 O O . PHE A 1 223 ? 11.608 10.198 -5.782 1.00 96.56 223 PHE A O 1
ATOM 1680 N N . SER A 1 224 ? 9.978 10.761 -7.227 1.00 95.44 224 SER A N 1
ATOM 1681 C CA . SER A 1 224 ? 9.718 12.074 -6.630 1.00 95.44 224 SER A CA 1
ATOM 1682 C C . SER A 1 224 ? 9.443 11.959 -5.134 1.00 95.44 224 SER A C 1
ATOM 1684 O O . SER A 1 224 ? 8.721 11.068 -4.686 1.00 95.44 224 SER A O 1
ATOM 1686 N N . ARG A 1 225 ? 9.971 12.892 -4.345 1.00 93.38 225 ARG A N 1
ATOM 1687 C CA . ARG A 1 225 ? 9.590 13.081 -2.941 1.00 93.38 225 ARG A CA 1
ATOM 1688 C C . ARG A 1 225 ? 8.325 13.931 -2.803 1.00 93.38 225 ARG A C 1
ATOM 1690 O O . ARG A 1 225 ? 7.915 14.180 -1.687 1.00 93.38 225 ARG A O 1
ATOM 1697 N N . GLN A 1 226 ? 7.704 14.373 -3.902 1.00 90.12 226 GLN A N 1
ATOM 1698 C CA . GLN A 1 226 ? 6.480 15.192 -3.914 1.00 90.12 226 GLN A CA 1
ATOM 1699 C C . GLN A 1 226 ? 6.568 16.436 -3.024 1.00 90.12 226 GLN A C 1
ATOM 1701 O O . GLN A 1 226 ? 5.643 16.780 -2.290 1.00 90.12 226 GLN A O 1
ATOM 1706 N N . GLY A 1 227 ? 7.729 17.089 -3.049 1.00 89.00 227 GLY A N 1
ATOM 1707 C CA . GLY A 1 227 ? 7.981 18.232 -2.189 1.00 89.00 227 GLY A CA 1
ATOM 1708 C C . GLY A 1 227 ? 8.168 17.854 -0.725 1.00 89.00 227 GLY A C 1
ATOM 1709 O O . GLY A 1 227 ? 8.038 18.744 0.102 1.00 89.00 227 GLY A O 1
ATOM 1710 N N . GLU A 1 228 ? 8.462 16.590 -0.385 1.00 89.88 228 GLU A N 1
ATOM 1711 C CA . GLU A 1 228 ? 8.697 16.103 0.982 1.00 89.88 228 GLU A CA 1
ATOM 1712 C C . GLU A 1 228 ? 10.160 15.970 1.411 1.00 89.88 228 GLU A C 1
ATOM 1714 O O . GLU A 1 228 ? 10.447 15.563 2.531 1.00 89.88 228 GLU A O 1
ATOM 1719 N N . GLN A 1 229 ? 11.094 16.366 0.558 1.00 91.94 229 GLN A N 1
ATOM 1720 C CA . GLN A 1 229 ? 12.513 16.410 0.890 1.00 91.94 229 GLN A CA 1
ATOM 1721 C C . GLN A 1 229 ? 12.830 17.412 2.014 1.00 91.94 229 GLN A C 1
ATOM 1723 O O . GLN A 1 229 ? 12.133 18.427 2.169 1.00 91.94 229 GLN A O 1
ATOM 1728 N N . SER A 1 230 ? 13.890 17.117 2.770 1.00 89.88 230 SER A N 1
ATOM 1729 C CA . SER A 1 230 ? 14.515 18.047 3.716 1.00 89.88 230 SER A CA 1
ATOM 1730 C C . SER A 1 230 ? 15.186 19.208 2.975 1.00 89.88 230 SER A C 1
ATOM 1732 O O . SER A 1 230 ? 15.439 19.130 1.771 1.00 89.88 230 SER A O 1
ATOM 1734 N N . GLU A 1 231 ? 15.491 20.293 3.687 1.00 91.38 231 GLU A N 1
ATOM 1735 C CA . GLU A 1 231 ? 16.256 21.404 3.117 1.00 91.38 231 GLU A CA 1
ATOM 1736 C C . GLU A 1 231 ? 17.627 20.919 2.615 1.00 91.38 231 GLU A C 1
ATOM 1738 O O . GLU A 1 231 ? 18.335 20.195 3.312 1.00 91.38 231 GLU A O 1
ATOM 1743 N N . GLY A 1 232 ? 17.974 21.280 1.377 1.00 91.81 232 GLY A N 1
ATOM 1744 C CA . GLY A 1 232 ? 19.220 20.866 0.726 1.00 91.81 232 GLY A CA 1
ATOM 1745 C C . GLY A 1 232 ? 19.229 19.445 0.145 1.00 91.81 232 GLY A C 1
ATOM 1746 O O . GLY A 1 232 ? 20.181 19.096 -0.551 1.00 91.81 232 GLY A O 1
ATOM 1747 N N . GLU A 1 233 ? 18.193 18.628 0.365 1.00 93.88 233 GLU A N 1
ATOM 1748 C CA . GLU A 1 233 ? 18.081 17.310 -0.272 1.00 93.88 233 GLU A CA 1
ATOM 1749 C C . GLU A 1 233 ? 17.456 17.397 -1.678 1.00 93.88 233 GLU A C 1
ATOM 1751 O O . GLU A 1 233 ? 16.594 18.248 -1.926 1.00 93.88 233 GLU A O 1
ATOM 1756 N N . PRO A 1 234 ? 17.813 16.484 -2.604 1.00 94.69 234 PRO A N 1
ATOM 1757 C CA . PRO A 1 234 ? 17.159 16.408 -3.905 1.00 94.69 234 PRO A CA 1
ATOM 1758 C C . PRO A 1 234 ? 15.641 16.166 -3.787 1.00 94.69 234 PRO A C 1
ATOM 1760 O O . PRO A 1 234 ? 15.195 15.414 -2.916 1.00 94.69 234 PRO A O 1
ATOM 1763 N N . PRO A 1 235 ? 14.819 16.705 -4.710 1.00 95.50 235 PRO A N 1
ATOM 1764 C CA . PRO A 1 235 ? 13.366 16.497 -4.733 1.00 95.50 235 PRO A CA 1
ATOM 1765 C C . PRO A 1 235 ? 12.936 15.080 -5.168 1.00 95.50 235 PRO A C 1
ATOM 1767 O O . PRO A 1 235 ? 11.753 14.828 -5.408 1.00 95.50 235 PRO A O 1
ATOM 1770 N N . TYR A 1 236 ? 13.877 14.141 -5.269 1.00 96.44 236 TYR A N 1
ATOM 1771 C CA . TYR A 1 236 ? 13.668 12.744 -5.633 1.00 96.44 236 TYR A CA 1
ATOM 1772 C C . TYR A 1 236 ? 14.630 11.830 -4.861 1.00 96.44 236 TYR A C 1
ATOM 1774 O O . TYR A 1 236 ? 15.600 12.273 -4.250 1.00 96.44 236 TYR A O 1
ATOM 1782 N N . THR A 1 237 ? 14.351 10.531 -4.879 1.00 96.00 237 THR A N 1
ATOM 1783 C CA . THR A 1 237 ? 15.321 9.475 -4.562 1.00 96.00 237 THR A CA 1
ATOM 1784 C C . THR A 1 237 ? 15.481 8.578 -5.781 1.00 96.00 237 THR A C 1
ATOM 1786 O O . THR A 1 237 ? 14.546 8.458 -6.566 1.00 96.00 237 THR A O 1
ATOM 1789 N N . MET A 1 238 ? 16.638 7.947 -5.954 1.00 96.56 238 MET A N 1
ATOM 1790 C CA . MET A 1 238 ? 16.800 6.912 -6.977 1.00 96.56 238 MET A CA 1
ATOM 1791 C C . MET A 1 238 ? 16.368 5.565 -6.396 1.00 96.56 238 MET A C 1
ATOM 1793 O O . MET A 1 238 ? 16.710 5.251 -5.257 1.00 96.56 238 MET A O 1
ATOM 1797 N N . THR A 1 239 ? 15.602 4.789 -7.159 1.00 95.94 239 THR A N 1
ATOM 1798 C CA . THR A 1 239 ? 15.177 3.428 -6.794 1.00 95.94 239 THR A CA 1
ATOM 1799 C C . THR A 1 239 ? 15.033 2.586 -8.050 1.00 95.94 239 THR A C 1
ATOM 1801 O O . THR A 1 239 ? 14.767 3.132 -9.116 1.00 95.94 239 THR A O 1
ATOM 1804 N N . THR A 1 240 ? 15.158 1.270 -7.947 1.00 97.00 240 THR A N 1
ATOM 1805 C CA . THR A 1 240 ? 14.666 0.364 -8.994 1.00 97.00 240 THR A CA 1
ATOM 1806 C C . THR A 1 240 ? 13.161 0.164 -8.807 1.00 97.00 240 THR A C 1
ATOM 1808 O O . THR A 1 240 ? 12.647 0.349 -7.699 1.00 97.00 240 THR A O 1
ATOM 1811 N N . VAL A 1 241 ? 12.434 -0.166 -9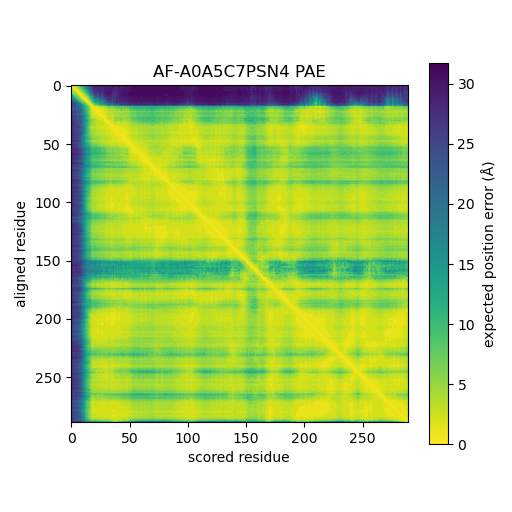.879 1.00 97.62 241 VAL A N 1
ATOM 1812 C CA . VAL A 1 241 ? 10.985 -0.436 -9.781 1.00 97.62 241 VAL A CA 1
ATOM 1813 C C . VAL A 1 241 ? 10.755 -1.801 -9.144 1.00 97.62 241 VAL A C 1
ATOM 1815 O O . VAL A 1 241 ? 9.885 -1.946 -8.289 1.00 97.62 241 VAL A O 1
ATOM 1818 N N . PHE A 1 242 ? 11.575 -2.784 -9.513 1.00 97.44 242 PHE A N 1
ATOM 1819 C CA . PHE A 1 242 ? 11.600 -4.092 -8.878 1.00 97.44 242 PHE A CA 1
ATOM 1820 C C . PHE A 1 242 ? 12.956 -4.375 -8.240 1.00 97.44 242 PHE A C 1
ATOM 1822 O O . PHE A 1 242 ? 13.999 -3.910 -8.696 1.00 97.44 242 PHE A O 1
ATOM 1829 N N . ALA A 1 243 ? 12.943 -5.186 -7.193 1.00 94.94 243 ALA A N 1
ATOM 1830 C CA . ALA A 1 243 ? 14.128 -5.827 -6.646 1.00 94.94 243 ALA A CA 1
ATOM 1831 C C . ALA A 1 243 ? 13.779 -7.273 -6.300 1.00 94.94 243 ALA A C 1
ATOM 1833 O O . ALA A 1 243 ? 12.648 -7.558 -5.900 1.00 94.94 243 ALA A O 1
ATOM 1834 N N . ARG A 1 244 ? 14.729 -8.198 -6.449 1.00 93.38 244 ARG A N 1
ATOM 1835 C CA . ARG A 1 244 ? 14.500 -9.612 -6.138 1.00 93.38 244 ARG A CA 1
ATOM 1836 C C . ARG A 1 244 ? 15.515 -10.156 -5.150 1.00 93.38 244 ARG A C 1
ATOM 1838 O O . ARG A 1 244 ? 16.698 -9.830 -5.197 1.00 93.38 244 ARG A O 1
ATOM 1845 N N . THR A 1 245 ? 15.042 -11.053 -4.298 1.00 88.12 245 THR A N 1
ATOM 1846 C CA . THR A 1 245 ? 15.873 -12.025 -3.581 1.00 88.12 245 THR A CA 1
ATOM 1847 C C . THR A 1 245 ? 15.685 -13.394 -4.252 1.00 88.12 245 THR A C 1
ATOM 1849 O O . THR A 1 245 ? 14.888 -13.520 -5.186 1.00 88.12 245 THR A O 1
ATOM 1852 N N . PRO A 1 246 ? 16.383 -14.459 -3.816 1.00 80.06 246 PRO A N 1
ATOM 1853 C CA . PRO A 1 246 ? 16.110 -15.803 -4.324 1.00 80.06 246 PRO A CA 1
ATOM 1854 C C . PRO A 1 246 ? 14.658 -16.275 -4.122 1.00 80.06 246 PRO A C 1
ATOM 1856 O O . PRO A 1 246 ? 14.223 -17.182 -4.829 1.00 80.06 246 PRO A O 1
ATOM 1859 N N . THR A 1 247 ? 13.927 -15.688 -3.168 1.00 79.38 247 THR A N 1
ATOM 1860 C CA . THR A 1 247 ? 12.578 -16.114 -2.759 1.00 79.38 247 THR A CA 1
ATOM 1861 C C . THR A 1 247 ? 11.494 -15.070 -3.013 1.00 79.38 247 THR A C 1
ATOM 1863 O O . THR A 1 247 ? 10.339 -15.434 -3.230 1.00 79.38 247 THR A O 1
ATOM 1866 N N . ASP A 1 248 ? 11.841 -13.784 -3.028 1.00 89.31 248 ASP A N 1
ATOM 1867 C CA . ASP A 1 248 ? 10.880 -12.685 -2.977 1.00 89.31 248 ASP A CA 1
ATOM 1868 C C . ASP A 1 248 ? 11.091 -11.670 -4.102 1.00 89.31 248 ASP A C 1
ATOM 1870 O O . ASP A 1 248 ? 12.185 -11.512 -4.649 1.00 89.31 248 ASP A O 1
ATOM 1874 N N . VAL A 1 249 ? 10.011 -10.963 -4.427 1.00 93.50 249 VAL A N 1
ATOM 1875 C CA . VAL A 1 249 ? 9.998 -9.813 -5.333 1.00 93.50 249 VAL A CA 1
ATOM 1876 C C . VAL A 1 249 ? 9.444 -8.633 -4.557 1.00 93.50 249 VAL A C 1
ATOM 1878 O O . VAL A 1 249 ? 8.355 -8.714 -3.993 1.00 93.50 249 VAL A O 1
ATOM 1881 N N . PHE A 1 250 ? 10.185 -7.536 -4.566 1.00 93.69 250 PHE A N 1
ATOM 1882 C CA . PHE A 1 250 ? 9.786 -6.253 -4.011 1.00 93.69 250 PHE A CA 1
ATOM 1883 C C . PHE A 1 250 ? 9.463 -5.296 -5.151 1.00 93.69 250 PHE A C 1
ATOM 1885 O O . PHE A 1 250 ? 10.146 -5.301 -6.176 1.00 93.69 250 PHE A O 1
ATOM 1892 N N . CYS A 1 251 ? 8.430 -4.479 -4.964 1.00 94.94 251 CYS A N 1
ATOM 1893 C CA . CYS A 1 251 ? 7.947 -3.530 -5.958 1.00 94.94 251 CYS A CA 1
ATOM 1894 C C . CYS A 1 251 ? 7.866 -2.132 -5.339 1.00 94.94 251 CYS A C 1
ATOM 1896 O O . CYS A 1 251 ? 7.071 -1.896 -4.429 1.00 94.94 251 CYS A O 1
ATOM 1898 N N . ALA A 1 252 ? 8.682 -1.207 -5.835 1.00 95.19 252 ALA A N 1
ATOM 1899 C CA . ALA A 1 252 ? 8.629 0.208 -5.492 1.00 95.19 252 ALA A CA 1
ATOM 1900 C C . ALA A 1 252 ? 7.838 0.950 -6.577 1.00 95.19 252 ALA A C 1
ATOM 1902 O O . ALA A 1 252 ? 8.401 1.592 -7.466 1.00 95.19 252 ALA A O 1
ATOM 1903 N N . TRP A 1 253 ? 6.511 0.831 -6.523 1.00 96.88 253 TRP A N 1
ATOM 1904 C CA . TRP A 1 253 ? 5.625 1.389 -7.540 1.00 96.88 253 TRP A CA 1
ATOM 1905 C C . TRP A 1 253 ? 4.747 2.507 -6.995 1.00 96.88 253 TRP A C 1
ATOM 1907 O O . TRP A 1 253 ? 3.959 2.315 -6.081 1.00 96.88 253 TRP A O 1
ATOM 1917 N N . ASN A 1 254 ? 4.835 3.682 -7.606 1.00 96.06 254 ASN A N 1
ATOM 1918 C CA . ASN A 1 254 ? 3.843 4.742 -7.473 1.00 96.06 254 ASN A CA 1
ATOM 1919 C C . ASN A 1 254 ? 3.927 5.586 -8.743 1.00 96.06 254 ASN A C 1
ATOM 1921 O O . ASN A 1 254 ? 4.893 6.335 -8.930 1.00 96.06 254 ASN A O 1
ATOM 1925 N N . ARG A 1 255 ? 2.938 5.433 -9.630 1.00 93.25 255 ARG A N 1
ATOM 1926 C CA . ARG A 1 255 ? 2.963 6.041 -10.967 1.00 93.25 255 ARG A CA 1
ATOM 1927 C C . ARG A 1 255 ? 3.158 7.550 -10.911 1.00 93.25 255 ARG A C 1
ATOM 1929 O O . ARG A 1 255 ? 4.048 8.067 -11.581 1.00 93.25 255 ARG A O 1
ATOM 1936 N N . ASN A 1 256 ? 2.407 8.238 -10.052 1.00 91.44 256 ASN A N 1
ATOM 1937 C CA . ASN A 1 256 ? 2.511 9.687 -9.899 1.00 91.44 256 ASN A CA 1
ATOM 1938 C C . ASN A 1 256 ? 3.917 10.115 -9.432 1.00 91.44 256 ASN A C 1
ATOM 1940 O O . ASN A 1 256 ? 4.491 11.067 -9.961 1.00 91.44 256 ASN A O 1
ATOM 1944 N N . ARG A 1 257 ? 4.528 9.395 -8.480 1.00 94.69 257 ARG A N 1
ATOM 1945 C CA . ARG A 1 257 ? 5.891 9.707 -8.004 1.00 94.69 257 ARG A CA 1
ATOM 1946 C C . ARG A 1 257 ? 6.958 9.456 -9.067 1.00 94.69 257 ARG A C 1
ATOM 1948 O O . ARG A 1 257 ? 7.870 10.274 -9.187 1.00 94.69 257 ARG A O 1
ATOM 1955 N N . ILE A 1 258 ? 6.841 8.377 -9.840 1.00 95.88 258 ILE A N 1
ATOM 1956 C CA . ILE A 1 258 ? 7.744 8.085 -10.964 1.00 95.88 258 ILE A CA 1
ATOM 1957 C C . ILE A 1 258 ? 7.601 9.162 -12.045 1.00 95.88 258 ILE A C 1
ATOM 1959 O O . ILE A 1 258 ? 8.585 9.779 -12.445 1.00 95.88 258 ILE A O 1
ATOM 1963 N N . HIS A 1 259 ? 6.372 9.451 -12.479 1.00 93.00 259 HIS A N 1
ATOM 1964 C CA . HIS A 1 259 ? 6.095 10.445 -13.519 1.00 93.00 259 HIS A CA 1
ATOM 1965 C C . HIS A 1 259 ? 6.556 11.846 -13.130 1.00 93.00 259 HIS A C 1
ATOM 1967 O O . HIS A 1 259 ? 7.132 12.547 -13.959 1.00 93.00 259 HIS A O 1
ATOM 1973 N N . ASN A 1 260 ? 6.339 12.259 -11.881 1.00 93.56 260 ASN A N 1
ATOM 1974 C CA . ASN A 1 260 ? 6.834 13.548 -11.403 1.00 93.56 260 ASN A CA 1
ATOM 1975 C C . ASN A 1 260 ? 8.356 13.556 -11.273 1.00 93.56 260 ASN A C 1
ATOM 1977 O O . ASN A 1 260 ? 8.971 14.570 -11.579 1.00 93.56 260 ASN A O 1
ATOM 1981 N N . GLY A 1 261 ? 8.973 12.438 -10.881 1.00 95.50 261 GLY A N 1
ATOM 1982 C CA . GLY A 1 261 ? 10.427 12.322 -10.802 1.00 95.50 261 GLY A CA 1
ATOM 1983 C C . GLY A 1 261 ? 11.099 12.467 -12.167 1.00 95.50 261 GLY A C 1
ATOM 1984 O O . GLY A 1 261 ? 12.053 13.226 -12.299 1.00 95.50 261 GLY A O 1
ATOM 1985 N N . LEU A 1 262 ? 10.538 11.834 -13.202 1.00 93.69 262 LEU A N 1
ATOM 1986 C CA . LEU A 1 262 ? 11.018 11.902 -14.590 1.00 93.69 262 LEU A CA 1
ATOM 1987 C C . LEU A 1 262 ? 10.916 13.298 -15.233 1.00 93.69 262 LEU A C 1
ATOM 1989 O O . LEU A 1 262 ? 11.503 13.513 -16.293 1.00 93.69 262 LEU A O 1
ATOM 1993 N N . LYS A 1 263 ? 10.145 14.216 -14.636 1.00 92.88 263 LYS A N 1
ATOM 1994 C CA . LYS A 1 263 ? 9.947 15.597 -15.112 1.00 92.88 263 LYS A CA 1
ATOM 1995 C C . LYS A 1 263 ? 10.835 16.616 -14.390 1.00 92.88 263 LYS A C 1
ATOM 1997 O O . LYS A 1 263 ? 10.816 17.787 -14.761 1.00 92.88 263 LYS A O 1
ATOM 2002 N N . LEU A 1 264 ? 11.553 16.214 -13.339 1.00 94.56 264 LEU A N 1
ATOM 2003 C CA . LEU A 1 264 ? 12.379 17.139 -12.563 1.00 94.56 264 LEU A CA 1
ATOM 2004 C C . LEU A 1 264 ? 13.593 17.585 -13.399 1.00 94.56 264 LEU A C 1
ATOM 2006 O O . LEU A 1 264 ? 14.261 16.720 -13.963 1.00 94.56 264 LEU A O 1
ATOM 2010 N N . PRO A 1 265 ? 13.906 18.896 -13.463 1.00 90.50 265 PRO A N 1
ATOM 2011 C CA . PRO A 1 265 ? 14.976 19.421 -14.319 1.00 90.50 265 PRO A CA 1
ATOM 2012 C C . PRO A 1 265 ? 16.349 18.779 -14.084 1.00 90.50 265 PRO A C 1
ATOM 2014 O O . PRO A 1 265 ? 17.071 18.523 -15.042 1.00 90.50 265 PRO A O 1
ATOM 2017 N N . ASP A 1 266 ? 16.672 18.484 -12.823 1.00 91.50 266 ASP A N 1
ATOM 2018 C CA . ASP A 1 266 ? 17.972 17.939 -12.412 1.00 91.50 266 ASP A CA 1
ATOM 2019 C C . ASP A 1 266 ? 17.969 16.408 -12.253 1.00 91.50 266 ASP A C 1
ATOM 2021 O O . ASP A 1 266 ? 18.951 15.827 -11.788 1.00 91.50 266 ASP A O 1
ATOM 2025 N N . ALA A 1 267 ? 16.865 15.730 -12.591 1.00 93.81 267 ALA A N 1
ATOM 2026 C CA . ALA A 1 267 ? 16.808 14.277 -12.488 1.00 93.81 267 ALA A CA 1
ATOM 2027 C C . ALA A 1 267 ? 17.676 13.606 -13.571 1.00 93.81 267 ALA A C 1
ATOM 2029 O O . ALA A 1 267 ? 17.708 14.072 -14.713 1.00 93.81 267 ALA A O 1
ATOM 2030 N N . PRO A 1 268 ? 18.349 12.480 -13.256 1.00 93.44 268 PRO A N 1
ATOM 2031 C CA . PRO A 1 268 ? 19.128 11.743 -14.242 1.00 93.44 268 PRO A CA 1
ATOM 2032 C C . PRO A 1 268 ? 18.279 11.323 -15.443 1.00 93.44 268 PRO A C 1
ATOM 2034 O O . PRO A 1 268 ? 17.122 10.922 -15.296 1.00 93.44 268 PRO A O 1
ATOM 2037 N N . ALA A 1 269 ? 18.877 11.364 -16.634 1.00 93.00 269 ALA A N 1
ATOM 2038 C CA . ALA A 1 269 ? 18.243 10.829 -17.829 1.00 93.00 269 ALA A CA 1
ATOM 2039 C C . ALA A 1 269 ? 18.006 9.317 -17.675 1.00 93.00 269 ALA A C 1
ATOM 2041 O O . ALA A 1 269 ? 18.884 8.575 -17.236 1.00 93.00 269 ALA A O 1
ATOM 2042 N N . CYS A 1 270 ? 16.818 8.867 -18.069 1.00 95.81 270 CYS A N 1
ATOM 2043 C CA . CYS A 1 270 ? 16.439 7.458 -18.085 1.00 95.81 270 CYS A CA 1
ATOM 2044 C C . CYS A 1 270 ? 16.430 6.921 -19.514 1.00 95.81 270 CYS A C 1
ATOM 2046 O O . CYS A 1 270 ? 16.048 7.653 -20.432 1.00 95.81 270 CYS A O 1
ATOM 2048 N N . SER A 1 271 ? 16.790 5.646 -19.676 1.00 96.62 271 SER A N 1
ATOM 2049 C CA . SER A 1 271 ? 16.737 4.959 -20.965 1.00 96.62 271 SER A CA 1
ATOM 2050 C C . SER A 1 271 ? 15.305 4.883 -21.509 1.00 96.62 271 SER A C 1
ATOM 2052 O O . SER A 1 271 ? 14.326 4.883 -20.753 1.00 96.62 271 SER A O 1
ATOM 2054 N N . ASP A 1 272 ? 15.177 4.779 -22.833 1.00 96.75 272 ASP A N 1
ATOM 2055 C CA . ASP A 1 272 ? 13.876 4.566 -23.477 1.00 96.75 272 ASP A CA 1
ATOM 2056 C C . ASP A 1 272 ? 13.248 3.240 -23.031 1.00 96.75 272 ASP A C 1
ATOM 2058 O O . ASP A 1 272 ? 12.044 3.181 -22.793 1.00 96.75 272 ASP A O 1
ATOM 2062 N N . ALA A 1 273 ? 14.070 2.208 -22.811 1.00 97.38 273 ALA A N 1
ATOM 2063 C CA . ALA A 1 273 ? 13.623 0.920 -22.290 1.00 97.38 273 ALA A CA 1
ATOM 2064 C C . ALA A 1 273 ? 13.046 1.037 -20.868 1.00 97.38 273 ALA A C 1
ATOM 2066 O O . ALA A 1 273 ? 12.015 0.435 -20.577 1.00 97.38 273 ALA A O 1
ATOM 2067 N N . LEU A 1 274 ? 13.643 1.844 -19.980 1.00 96.94 274 LEU A N 1
ATOM 2068 C CA . LEU A 1 274 ? 13.083 2.067 -18.642 1.00 96.94 274 LEU A CA 1
ATOM 2069 C C . LEU A 1 274 ? 11.709 2.738 -18.730 1.00 96.94 274 LEU A C 1
ATOM 2071 O O . LEU A 1 274 ? 10.771 2.323 -18.049 1.00 96.94 274 LEU A O 1
ATOM 2075 N N . ARG A 1 275 ? 11.576 3.756 -19.588 1.00 96.62 275 ARG A N 1
ATOM 2076 C CA . ARG A 1 275 ? 10.302 4.459 -19.809 1.00 96.62 275 ARG A CA 1
ATOM 2077 C C . ARG A 1 275 ? 9.244 3.518 -20.386 1.00 96.62 275 ARG A C 1
ATOM 2079 O O . ARG A 1 275 ? 8.121 3.504 -19.892 1.00 96.62 275 ARG A O 1
ATOM 2086 N N . GLU A 1 276 ? 9.612 2.698 -21.368 1.00 97.88 276 GLU A N 1
ATOM 2087 C CA . GLU A 1 276 ? 8.740 1.670 -21.945 1.00 97.88 276 GLU A CA 1
ATOM 2088 C C . GLU A 1 276 ? 8.288 0.653 -20.885 1.00 97.88 276 GLU A C 1
ATOM 2090 O O . GLU A 1 276 ? 7.100 0.349 -20.786 1.00 97.88 276 GLU A O 1
ATOM 2095 N N . GLY A 1 277 ? 9.211 0.172 -20.046 1.00 97.75 277 GLY A N 1
ATOM 2096 C CA . GLY A 1 277 ? 8.915 -0.766 -18.963 1.00 97.75 277 GLY A CA 1
ATOM 2097 C C . GLY A 1 277 ? 7.942 -0.198 -17.930 1.00 97.75 277 GLY A C 1
ATOM 2098 O O . GLY A 1 277 ? 7.017 -0.896 -17.518 1.00 97.75 277 GLY A O 1
ATOM 2099 N N . VAL A 1 278 ? 8.106 1.072 -17.544 1.00 97.62 278 VAL A N 1
ATOM 2100 C CA . VAL A 1 278 ? 7.184 1.768 -16.629 1.00 97.62 278 VAL A CA 1
ATOM 2101 C C . VAL A 1 278 ? 5.776 1.841 -17.223 1.00 97.62 278 VAL A C 1
ATOM 2103 O O . VAL A 1 278 ? 4.803 1.562 -16.525 1.00 97.62 278 VAL A O 1
ATOM 2106 N N . GLU A 1 279 ? 5.644 2.179 -18.505 1.00 97.81 279 GLU A N 1
ATOM 2107 C CA . GLU A 1 279 ? 4.330 2.257 -19.152 1.00 97.81 279 GLU A CA 1
ATOM 2108 C C . GLU A 1 279 ? 3.681 0.881 -19.336 1.00 97.81 279 GLU A C 1
ATOM 2110 O O . GLU A 1 279 ? 2.484 0.732 -19.087 1.00 97.81 279 GLU A O 1
ATOM 2115 N N . LEU A 1 280 ? 4.454 -0.146 -19.699 1.00 98.31 280 LEU A N 1
ATOM 2116 C CA . LEU A 1 280 ? 3.941 -1.512 -19.798 1.00 98.31 280 LEU A CA 1
ATOM 2117 C C . LEU A 1 280 ? 3.488 -2.051 -18.434 1.00 98.31 280 LEU A C 1
ATOM 2119 O O . LEU A 1 280 ? 2.444 -2.697 -18.353 1.00 98.31 280 LEU A O 1
ATOM 2123 N N . LEU A 1 281 ? 4.231 -1.776 -17.359 1.00 98.19 281 LEU A N 1
ATOM 2124 C CA . LEU A 1 281 ? 3.844 -2.205 -16.016 1.00 98.19 281 LEU A CA 1
ATOM 2125 C C . LEU A 1 281 ? 2.517 -1.571 -15.574 1.00 98.19 281 LEU A C 1
ATOM 2127 O O . LEU A 1 281 ? 1.663 -2.280 -15.047 1.00 98.19 281 LEU A O 1
ATOM 2131 N N . ASP A 1 282 ? 2.306 -0.275 -15.829 1.00 97.56 282 ASP A N 1
ATOM 2132 C CA . ASP A 1 282 ? 1.017 0.375 -15.540 1.00 97.56 282 ASP A CA 1
ATOM 2133 C C . ASP A 1 282 ? -0.135 -0.279 -16.314 1.00 97.56 282 ASP A C 1
ATOM 2135 O O . ASP A 1 282 ? -1.196 -0.541 -15.748 1.00 97.56 282 ASP A O 1
ATOM 2139 N N . GLN A 1 283 ? 0.084 -0.613 -17.589 1.00 97.81 283 GLN A N 1
ATOM 2140 C CA . GLN A 1 283 ? -0.911 -1.329 -18.388 1.00 97.81 283 GLN A CA 1
ATOM 2141 C C . GLN A 1 283 ? -1.213 -2.710 -17.810 1.00 97.81 283 GLN A C 1
ATOM 2143 O O . GLN A 1 283 ? -2.381 -3.072 -17.732 1.00 97.81 283 GLN A O 1
ATOM 2148 N N . ILE A 1 284 ? -0.190 -3.472 -17.405 1.00 97.88 284 ILE A N 1
ATOM 2149 C CA . ILE A 1 284 ? -0.351 -4.790 -16.777 1.00 97.88 284 ILE A CA 1
ATOM 2150 C C . ILE A 1 284 ? -1.194 -4.677 -15.504 1.00 97.88 284 ILE A C 1
ATOM 2152 O O . ILE A 1 284 ? -2.167 -5.410 -15.360 1.00 97.88 284 ILE A O 1
ATOM 2156 N N . LEU A 1 285 ? -0.872 -3.728 -14.620 1.00 96.88 285 LEU A N 1
ATOM 2157 C CA . LEU A 1 285 ? -1.568 -3.540 -13.342 1.00 96.88 285 LEU A CA 1
ATOM 2158 C C . LEU A 1 285 ? -3.060 -3.212 -13.505 1.00 96.88 285 LEU A C 1
ATOM 2160 O O . LEU A 1 285 ? -3.848 -3.552 -12.627 1.00 96.88 285 LEU A O 1
ATOM 2164 N N . ARG A 1 286 ? -3.446 -2.571 -14.617 1.00 95.25 286 ARG A N 1
ATOM 2165 C CA . ARG A 1 286 ? -4.834 -2.187 -14.936 1.00 95.25 286 ARG A CA 1
ATOM 2166 C C . ARG A 1 286 ? -5.630 -3.255 -15.682 1.00 95.25 286 ARG A C 1
ATOM 2168 O O . ARG A 1 286 ? -6.806 -3.029 -15.975 1.00 95.25 286 ARG A O 1
ATOM 2175 N N . ARG A 1 287 ? -5.020 -4.384 -16.046 1.00 95.19 287 ARG A N 1
ATOM 2176 C CA . ARG A 1 287 ? -5.754 -5.462 -16.717 1.00 95.19 287 ARG A CA 1
ATOM 2177 C C . ARG A 1 287 ? -6.784 -6.052 -15.743 1.00 95.19 287 ARG A C 1
ATOM 2179 O O . ARG A 1 287 ? -6.456 -6.262 -14.582 1.00 95.19 287 ARG A O 1
ATOM 2186 N N . PRO A 1 288 ? -8.029 -6.288 -16.189 1.00 88.38 288 PRO A N 1
ATOM 2187 C CA . PRO A 1 288 ? -9.111 -6.719 -15.302 1.00 88.38 288 PRO A CA 1
ATOM 2188 C C . PRO A 1 288 ? -9.018 -8.182 -14.839 1.00 88.38 288 PRO A C 1
ATOM 2190 O O . PRO A 1 288 ? -9.744 -8.556 -13.922 1.00 88.38 288 PRO A O 1
ATOM 2193 N N . GLN A 1 289 ? -8.193 -9.006 -15.491 1.00 77.56 289 GLN A N 1
ATOM 2194 C CA . GLN A 1 289 ? -7.988 -10.429 -15.187 1.00 77.56 289 GLN A CA 1
ATOM 2195 C C . GLN A 1 289 ? -6.809 -10.668 -14.238 1.00 77.56 289 GLN A C 1
ATOM 2197 O O . GLN A 1 289 ? -6.961 -11.503 -13.310 1.00 77.56 289 GLN A O 1
#

Foldseek 3Di:
DDDDDDDDDDDDDDDPPPDDPVLLVLLLQAADPLQQDDPVRCVVDVPLEAEDDPVLQVLLLVQLVQLDDPPDDLVPDALVSRCSDPVNLVSLQVNVCCCQPGRVHHHYPDHDAVPADPVSVQSSLSSSDNSHDDFFQQALVSDRDDQQDAPPFDQLDLLHDNSHHPDDFADADGPDSDDDDDDNDDDPDDPDDDDFRPSNLSSVCCVPPVVLSVCLAPPWAWFAPSPRDDPPDDRTDTDRQWHGDSHHIDGHDGLSRRVSRCPDPPHDDDDPSPVVSNVVSSVSRPDND

Radius of gyration: 22.42 Å; Cα contacts (8 Å, |Δi|>4): 354; chains: 1; bounding box: 44×41×87 Å

Solvent-accessible surface area (backbone atoms only — not comparable to full-atom values): 17440 Å² total; per-residue (Å²): 140,83,81,82,83,80,77,78,78,77,77,80,78,81,72,76,81,80,56,56,67,71,54,52,63,51,54,65,62,37,22,53,70,65,22,44,52,45,54,69,53,51,71,75,49,57,82,46,53,46,76,47,51,71,65,58,25,51,42,40,56,51,20,43,62,72,45,59,56,88,92,60,58,76,87,76,61,53,41,83,50,39,67,50,48,72,70,48,52,52,54,55,47,50,38,50,46,28,25,75,73,36,47,62,45,52,43,80,42,54,77,76,54,87,97,54,51,71,67,58,50,51,50,43,56,50,50,53,43,48,71,70,57,80,89,57,66,77,49,90,85,59,41,69,76,77,81,75,45,67,73,81,45,59,48,88,47,77,68,37,47,60,50,30,20,85,65,90,72,74,76,63,57,74,98,64,93,74,87,89,83,82,85,85,71,83,56,97,71,71,84,77,86,84,85,67,38,68,40,31,45,47,37,49,38,41,72,78,39,46,58,33,43,48,36,33,43,72,44,65,42,42,34,29,41,48,80,58,48,58,92,94,51,63,60,43,45,79,42,39,43,30,46,73,56,96,59,38,62,49,67,62,41,37,58,69,34,38,57,52,13,73,66,40,89,86,46,80,89,70,55,70,59,47,56,50,32,55,53,52,50,54,54,54,59,66,52,89,91

Secondary structure (DSSP, 8-state):
--PPP-PPPPPPPP-GGGS-HHHHHHHHT-S-GGGS--HHHHHH-GGGEEE--HHHHHHHHHHHHHH--TT--GGG--GGGS---HHHHHHHHHHHHHHHHSSS--EEE----TT--HHHHHHHHHHHHHHH------STT--SS------S--TTSTT--GGGSSSPPPPB--SSS------SS--SS--------HHHHHHHHHHH-HHHHHHHHHS-EEEE-TT-PPTTS-SEEEE-SEEE-SS-EEE--BHHHHHHHTT-TTSPP--HHHHHHHHHHHHHHT---